Protein AF-A0A7K3R259-F1 (afdb_monomer_lite)

Radius of gyration: 30.45 Å; chains: 1; bounding box: 53×63×114 Å

Secondary structure (DSSP, 8-state):
--PPPPPPPPP-----PPPP----HHHHHHHHHHHHHHHHHHHHHHHHHHTTT-HHHHHHHHHHHHHHHHHHHHHHHHTGGGB-HHHHHHHHHHHHHHHHHHHHHHHHHHHHHHHHHHHHHHTT-----S-----------HHHHHHHHHHHHHHHHHHHHHHHHHHHHHHHHHHHHHTSHHHHHHHHHHHHHHH---BPP-

Sequence (202 aa):
MAPRHPDRPHPETVAAGPAPAGTDPAGDDLAAYLRAQATEFLRALRAQREHGNGADGAAEAGRALRRSARRISAALHTFRALLDPAWADAMRPELAWVSGTLALEHSQEARLDRLLLALHRLSGSTPVPVGAVVHAGAPAPVTERGSLTVGAAKAGALLERRITLARTRAHSAALEALGSARFHAVADRVALLASDVPLAPG

pLDDT: mean 81.76, std 18.83, range [39.28, 98.25]

Foldseek 3Di:
DDDDDDDDDDPPPPPDDPDPPDDPVVLVVLLVVLLVLLVQLVVLLVQCVVCVPPPVSNLVSLVSNLVSLVVNLVSLVVVVVFFDVVVSVVLNVLSVVLSVLSCQLVVLVVVLVVVLVVLCVVLVVDPDPPDDDDDDDDPDPPVVSVVSVVVSVVVNVVSCVVSVVSNVVSVVSSVVVCPDPSVVVSSVVSVVSNPDGGTDDD

Structure (mmCIF, N/CA/C/O backbone):
data_AF-A0A7K3R259-F1
#
_entry.id   AF-A0A7K3R259-F1
#
loop_
_atom_site.group_PDB
_atom_site.id
_atom_site.type_symbol
_atom_site.label_atom_id
_atom_site.label_alt_id
_atom_site.label_comp_id
_atom_site.label_asym_id
_atom_site.label_entity_id
_atom_site.label_seq_id
_atom_site.pdbx_PDB_ins_code
_atom_site.Cartn_x
_atom_site.Cartn_y
_atom_site.Cartn_z
_atom_site.occupancy
_atom_site.B_iso_or_equiv
_atom_site.auth_seq_id
_atom_site.auth_comp_id
_atom_site.auth_asym_id
_atom_site.auth_atom_id
_atom_site.pdbx_PDB_model_num
ATOM 1 N N . MET A 1 1 ? 0.707 -49.529 -72.608 1.00 46.66 1 MET A N 1
ATOM 2 C CA . MET A 1 1 ? 1.155 -48.155 -72.916 1.00 46.66 1 MET A CA 1
ATOM 3 C C . MET A 1 1 ? 0.263 -47.213 -72.111 1.00 46.66 1 MET A C 1
ATOM 5 O O . MET A 1 1 ? -0.878 -47.009 -72.491 1.00 46.66 1 MET A O 1
ATOM 9 N N . ALA A 1 2 ? 0.716 -46.791 -70.928 1.00 45.06 2 ALA A N 1
ATOM 10 C CA . ALA A 1 2 ? -0.049 -45.963 -69.989 1.00 45.06 2 ALA A CA 1
ATOM 11 C C . ALA A 1 2 ? 0.556 -44.544 -69.952 1.00 45.06 2 ALA A C 1
ATOM 13 O O . ALA A 1 2 ? 1.786 -44.433 -69.982 1.00 45.06 2 ALA A O 1
ATOM 14 N N . PRO A 1 3 ? -0.258 -43.474 -69.938 1.00 51.66 3 PRO A N 1
ATOM 15 C CA . PRO A 1 3 ? 0.241 -42.105 -70.001 1.00 51.66 3 PRO A CA 1
ATOM 16 C C . PRO A 1 3 ? 0.877 -41.666 -68.674 1.00 51.66 3 PRO A C 1
ATOM 18 O O . PRO A 1 3 ? 0.369 -41.946 -67.590 1.00 51.66 3 PRO A O 1
ATOM 21 N N . ARG A 1 4 ? 2.016 -40.975 -68.795 1.00 53.34 4 ARG A N 1
ATOM 22 C CA . ARG A 1 4 ? 2.804 -40.381 -67.708 1.00 53.34 4 ARG A CA 1
ATOM 23 C C . ARG A 1 4 ? 2.044 -39.211 -67.071 1.00 53.34 4 ARG A C 1
ATOM 25 O O . ARG A 1 4 ? 1.542 -38.346 -67.782 1.00 53.34 4 ARG A O 1
ATOM 32 N N . HIS A 1 5 ? 1.988 -39.192 -65.742 1.00 50.62 5 HIS A N 1
ATOM 33 C CA . HIS A 1 5 ? 1.474 -38.081 -64.937 1.00 50.62 5 HIS A CA 1
ATOM 34 C C . HIS A 1 5 ? 2.561 -36.991 -64.804 1.00 50.62 5 HIS A C 1
ATOM 36 O O . HIS A 1 5 ? 3.730 -37.359 -64.661 1.00 50.62 5 HIS A O 1
ATOM 42 N N . PRO A 1 6 ? 2.229 -35.687 -64.890 1.00 58.22 6 PRO A N 1
ATOM 43 C CA . PRO A 1 6 ? 3.216 -34.614 -64.841 1.00 58.22 6 PRO A CA 1
ATOM 44 C C . PRO A 1 6 ? 3.707 -34.327 -63.415 1.00 58.22 6 PRO A C 1
ATOM 46 O O . PRO A 1 6 ? 2.990 -34.517 -62.432 1.00 58.22 6 PRO A O 1
ATOM 49 N N . ASP A 1 7 ? 4.951 -33.860 -63.366 1.00 52.97 7 ASP A N 1
ATOM 50 C CA . ASP A 1 7 ? 5.727 -33.429 -62.204 1.00 52.97 7 ASP A CA 1
ATOM 51 C C . ASP A 1 7 ? 4.948 -32.466 -61.287 1.00 52.97 7 ASP A C 1
ATOM 53 O O . ASP A 1 7 ? 4.388 -31.466 -61.744 1.00 52.97 7 ASP A O 1
ATOM 57 N N . ARG A 1 8 ? 4.937 -32.746 -59.978 1.00 50.94 8 ARG A N 1
ATOM 58 C CA . ARG A 1 8 ? 4.522 -31.789 -58.940 1.00 50.94 8 ARG A CA 1
ATOM 59 C C . ARG A 1 8 ? 5.773 -31.055 -58.451 1.00 50.94 8 ARG A C 1
ATOM 61 O O . ARG A 1 8 ? 6.677 -31.734 -57.968 1.00 50.94 8 ARG A O 1
ATOM 68 N N . PRO A 1 9 ? 5.831 -29.713 -58.468 1.00 49.31 9 PRO A N 1
ATOM 69 C CA . PRO A 1 9 ? 6.910 -29.007 -57.792 1.00 49.31 9 PRO A CA 1
ATOM 70 C C . PRO A 1 9 ? 6.801 -29.212 -56.273 1.00 49.31 9 PRO A C 1
ATOM 72 O O . PRO A 1 9 ? 5.724 -29.073 -55.685 1.00 49.31 9 PRO A O 1
ATOM 75 N N . HIS A 1 10 ? 7.922 -29.572 -55.644 1.00 54.34 10 HIS A N 1
ATOM 76 C CA . HIS A 1 10 ? 8.073 -29.574 -54.191 1.00 54.34 10 HIS A CA 1
ATOM 77 C C . HIS A 1 10 ? 7.821 -28.162 -53.640 1.00 54.34 10 HIS A C 1
ATOM 79 O O . HIS A 1 10 ? 8.264 -27.196 -54.264 1.00 54.34 10 HIS A O 1
ATOM 85 N N . PRO A 1 11 ? 7.148 -28.005 -52.485 1.00 50.62 11 PRO A N 1
ATOM 86 C CA . PRO A 1 11 ? 7.126 -26.715 -51.819 1.00 50.62 11 PRO A CA 1
ATOM 87 C C . PRO A 1 11 ? 8.560 -26.379 -51.409 1.00 50.62 11 PRO A C 1
ATOM 89 O O . PRO A 1 11 ? 9.181 -27.106 -50.633 1.00 50.62 11 PRO A O 1
ATOM 92 N N . GLU A 1 12 ? 9.088 -25.296 -51.971 1.00 47.88 12 GLU A N 1
ATOM 93 C CA . GLU A 1 12 ? 10.316 -24.676 -51.503 1.00 47.88 12 GLU A CA 1
ATOM 94 C C . GLU A 1 12 ? 10.144 -24.388 -50.012 1.00 47.88 12 GLU A C 1
ATOM 96 O O . GLU A 1 12 ? 9.281 -23.608 -49.599 1.00 47.88 12 GLU A O 1
ATOM 101 N N . THR A 1 13 ? 10.942 -25.065 -49.189 1.00 51.94 13 THR A N 1
ATOM 102 C CA . THR A 1 13 ? 11.133 -24.695 -47.794 1.00 51.94 13 THR A CA 1
ATOM 103 C C . THR A 1 13 ? 11.731 -23.298 -47.807 1.00 51.94 13 THR A C 1
ATOM 105 O O . THR A 1 13 ? 12.940 -23.132 -47.959 1.00 51.94 13 THR A O 1
ATOM 108 N N . VAL A 1 14 ? 10.872 -22.285 -47.699 1.00 49.91 14 VAL A N 1
ATOM 109 C CA . VAL A 1 14 ? 11.287 -20.913 -47.439 1.00 49.91 14 VAL A CA 1
ATOM 110 C C . VAL A 1 14 ? 12.072 -20.968 -46.139 1.00 49.91 14 VAL A C 1
ATOM 112 O O . VAL A 1 14 ? 11.508 -21.198 -45.068 1.00 49.91 14 VAL A O 1
ATOM 115 N N . ALA A 1 15 ? 13.392 -20.840 -46.252 1.00 48.03 15 ALA A N 1
ATOM 116 C CA . ALA A 1 15 ? 14.262 -20.662 -45.111 1.00 48.03 15 ALA A CA 1
ATOM 117 C C . ALA A 1 15 ? 13.739 -19.441 -44.356 1.00 48.03 15 ALA A C 1
ATOM 119 O O . ALA A 1 15 ? 13.794 -18.317 -44.861 1.00 48.03 15 ALA A O 1
ATOM 120 N N . ALA A 1 16 ? 13.163 -19.688 -43.180 1.00 46.97 16 ALA A N 1
ATOM 121 C CA . ALA A 1 16 ? 12.803 -18.641 -42.249 1.00 46.97 16 ALA A CA 1
ATOM 122 C C . ALA A 1 16 ? 14.061 -17.796 -42.034 1.00 46.97 16 ALA A C 1
ATOM 124 O O . ALA A 1 16 ? 15.078 -18.297 -41.548 1.00 46.97 16 ALA A O 1
ATOM 125 N N . GLY A 1 17 ? 14.007 -16.539 -42.478 1.00 44.81 17 GLY A N 1
ATOM 126 C CA . GLY A 1 17 ? 15.052 -15.569 -42.190 1.00 44.81 17 GLY A CA 1
ATOM 127 C C . GLY A 1 17 ? 15.310 -15.523 -40.681 1.00 44.81 17 GLY A C 1
ATOM 128 O O . GLY A 1 17 ? 14.417 -15.878 -39.904 1.00 44.81 17 GLY A O 1
ATOM 129 N N . PRO A 1 18 ? 16.517 -15.120 -40.251 1.00 48.31 18 PRO A N 1
ATOM 130 C CA . PRO A 1 18 ? 16.830 -15.031 -38.835 1.00 48.31 18 PRO A CA 1
ATOM 131 C C . PRO A 1 18 ? 15.753 -14.183 -38.159 1.00 48.31 18 PRO A C 1
ATOM 133 O O . PRO A 1 18 ? 15.545 -13.024 -38.523 1.00 48.31 18 PRO A O 1
ATOM 136 N N . ALA A 1 19 ? 15.028 -14.801 -37.225 1.00 52.12 19 ALA A N 1
ATOM 137 C CA . ALA A 1 19 ? 14.096 -14.090 -36.372 1.00 52.12 19 ALA A CA 1
ATOM 138 C C . ALA A 1 19 ? 14.847 -12.902 -35.745 1.00 52.12 19 ALA A C 1
ATOM 140 O O . ALA A 1 19 ? 16.016 -13.069 -35.370 1.00 52.12 19 ALA A O 1
ATOM 141 N N . PRO A 1 20 ? 14.235 -11.706 -35.657 1.00 49.38 20 PRO A N 1
ATOM 142 C CA . PRO A 1 20 ? 14.845 -10.610 -34.918 1.00 49.38 20 PRO A CA 1
ATOM 143 C C . PRO A 1 20 ? 15.196 -11.127 -33.521 1.00 49.38 20 PRO A C 1
ATOM 145 O O . PRO A 1 20 ? 14.400 -11.864 -32.938 1.00 49.38 20 PRO A O 1
ATOM 148 N N . ALA A 1 21 ? 16.405 -10.803 -33.046 1.00 48.78 21 ALA A N 1
ATOM 149 C CA . ALA A 1 21 ? 16.914 -11.191 -31.733 1.00 48.78 21 ALA A CA 1
ATOM 150 C C . ALA A 1 21 ? 15.785 -11.072 -30.703 1.00 48.78 21 ALA A C 1
ATOM 152 O O . ALA A 1 21 ? 15.263 -9.980 -30.483 1.00 48.78 21 ALA A O 1
ATOM 153 N N . GLY A 1 22 ? 15.329 -12.226 -30.210 1.00 50.25 22 GLY A N 1
ATOM 154 C CA . GLY A 1 22 ? 14.076 -12.323 -29.480 1.00 50.25 22 GLY A CA 1
ATOM 155 C C . GLY A 1 22 ? 14.133 -11.448 -28.243 1.00 50.25 22 GLY A C 1
ATOM 156 O O . GLY A 1 22 ? 15.030 -11.609 -27.417 1.00 50.25 22 GLY A O 1
ATOM 157 N N . THR A 1 23 ? 13.173 -10.537 -28.109 1.00 63.06 23 THR A N 1
ATOM 158 C CA . THR A 1 23 ? 12.786 -10.051 -26.793 1.00 63.06 23 THR A CA 1
ATOM 159 C C . THR A 1 23 ? 12.543 -11.267 -25.904 1.00 63.06 23 THR A C 1
ATOM 161 O O . THR A 1 23 ? 11.850 -12.201 -26.313 1.00 63.06 23 THR A O 1
ATOM 164 N N . ASP A 1 24 ? 13.153 -11.299 -24.719 1.00 77.88 24 ASP A N 1
ATOM 165 C CA . ASP A 1 24 ? 12.856 -12.329 -23.728 1.00 77.88 24 ASP A CA 1
ATOM 166 C C . ASP A 1 24 ? 11.361 -12.214 -23.375 1.00 77.88 24 ASP A C 1
ATOM 168 O O . ASP A 1 24 ? 10.967 -11.222 -22.750 1.00 77.88 24 ASP A O 1
ATOM 172 N N . PRO A 1 25 ? 10.503 -13.176 -23.776 1.00 83.94 25 PRO A N 1
ATOM 173 C CA . PRO A 1 25 ? 9.060 -13.062 -23.577 1.00 83.94 25 PRO A CA 1
ATOM 174 C C . PRO A 1 25 ? 8.704 -12.963 -22.089 1.00 83.94 25 PRO A C 1
ATOM 176 O O . PRO A 1 25 ? 7.722 -12.317 -21.732 1.00 83.94 25 PRO A O 1
ATOM 179 N N . ALA A 1 26 ? 9.533 -13.531 -21.202 1.00 87.56 26 ALA A N 1
ATOM 180 C CA . ALA A 1 26 ? 9.352 -13.394 -19.761 1.00 87.56 26 ALA A CA 1
ATOM 181 C C . ALA A 1 26 ? 9.637 -11.961 -19.276 1.00 87.56 26 ALA A C 1
ATOM 183 O O . ALA A 1 26 ? 8.944 -11.460 -18.385 1.00 87.56 26 ALA A O 1
ATOM 184 N N . GLY A 1 27 ? 10.632 -11.292 -19.866 1.00 89.94 27 GLY A N 1
ATOM 185 C CA . GLY A 1 27 ? 10.940 -9.884 -19.614 1.00 89.94 27 GLY A CA 1
ATOM 186 C C . GLY A 1 27 ? 9.828 -8.953 -20.100 1.00 89.94 27 GLY A C 1
ATOM 187 O O . GLY A 1 27 ? 9.402 -8.065 -19.357 1.00 89.94 27 GLY A O 1
ATOM 188 N N . ASP A 1 28 ? 9.296 -9.203 -21.298 1.00 91.38 28 ASP A N 1
ATOM 189 C CA . ASP A 1 28 ? 8.189 -8.432 -21.876 1.00 91.38 28 ASP A CA 1
ATOM 190 C C . ASP A 1 28 ? 6.897 -8.563 -21.051 1.00 91.38 28 ASP A C 1
ATOM 192 O O . ASP A 1 28 ? 6.255 -7.552 -20.730 1.00 91.38 28 ASP A O 1
ATOM 196 N N . ASP A 1 29 ? 6.543 -9.785 -20.638 1.00 95.50 29 ASP A N 1
ATOM 197 C CA . ASP A 1 29 ? 5.377 -10.055 -19.788 1.00 95.50 29 ASP A CA 1
ATOM 198 C C . ASP A 1 29 ? 5.518 -9.400 -18.405 1.00 95.50 29 ASP A C 1
ATOM 200 O O . ASP A 1 29 ? 4.577 -8.775 -17.894 1.00 95.50 29 ASP A O 1
ATOM 204 N N . LEU A 1 30 ? 6.709 -9.480 -17.799 1.00 95.50 30 LEU A N 1
ATOM 205 C CA . LEU A 1 30 ? 7.012 -8.801 -16.540 1.00 95.50 30 LEU A CA 1
ATOM 206 C C . LEU A 1 30 ? 6.897 -7.281 -16.687 1.00 95.50 30 LEU A C 1
ATOM 208 O O . LEU A 1 30 ? 6.310 -6.622 -15.823 1.00 95.50 30 LEU A O 1
ATOM 212 N N . ALA A 1 31 ? 7.424 -6.718 -17.775 1.00 95.81 31 ALA A N 1
ATOM 213 C CA . ALA A 1 31 ? 7.348 -5.291 -18.039 1.00 95.81 31 ALA A CA 1
ATOM 214 C C . ALA A 1 31 ? 5.894 -4.832 -18.227 1.00 95.81 31 ALA A C 1
ATOM 216 O O . ALA A 1 31 ? 5.475 -3.827 -17.647 1.00 95.81 31 ALA A O 1
ATOM 217 N N . ALA A 1 32 ? 5.083 -5.587 -18.973 1.00 96.81 32 ALA A N 1
ATOM 218 C CA . ALA A 1 32 ? 3.651 -5.330 -19.109 1.00 96.81 32 ALA A CA 1
ATOM 219 C C . ALA A 1 32 ? 2.929 -5.375 -17.751 1.00 96.81 32 ALA A C 1
ATOM 221 O O . ALA A 1 32 ? 2.153 -4.469 -17.426 1.00 96.81 32 ALA A O 1
ATOM 222 N N . TYR A 1 33 ? 3.234 -6.373 -16.919 1.00 97.75 33 TYR A N 1
ATOM 223 C CA . TYR A 1 33 ? 2.671 -6.492 -15.577 1.00 97.75 33 TYR A CA 1
ATOM 224 C C . TYR A 1 33 ? 3.050 -5.314 -14.669 1.00 97.75 33 TYR A C 1
ATOM 226 O O . TYR A 1 33 ? 2.181 -4.743 -14.000 1.00 97.75 33 TYR A O 1
ATOM 234 N N . LEU A 1 34 ? 4.327 -4.923 -14.646 1.00 97.88 34 LEU A N 1
ATOM 235 C CA . LEU A 1 34 ? 4.813 -3.806 -13.833 1.00 97.88 34 LEU A CA 1
ATOM 236 C C . LEU A 1 34 ? 4.188 -2.479 -14.269 1.00 97.88 34 LEU A C 1
ATOM 238 O O . LEU A 1 34 ? 3.719 -1.735 -1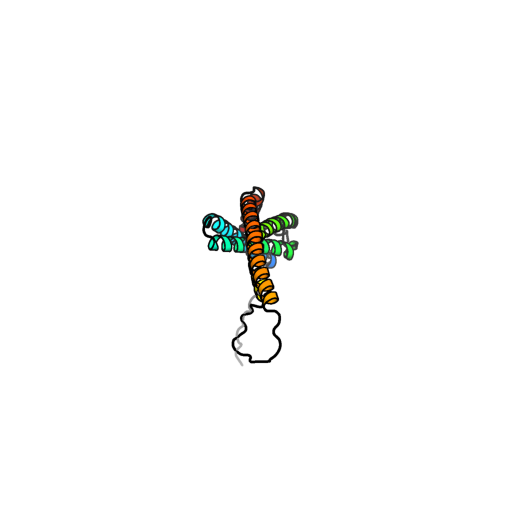3.406 1.00 97.88 34 LEU A O 1
ATOM 242 N N . ARG A 1 35 ? 4.076 -2.223 -15.579 1.00 98.12 35 ARG A N 1
ATOM 243 C CA . ARG A 1 35 ? 3.383 -1.039 -16.117 1.00 98.12 35 ARG A CA 1
ATOM 244 C C . ARG A 1 35 ? 1.911 -0.999 -15.716 1.00 98.12 35 ARG A C 1
ATOM 246 O O . ARG A 1 35 ? 1.407 0.049 -15.302 1.00 98.12 35 ARG A O 1
ATOM 253 N N . ALA A 1 36 ? 1.225 -2.141 -15.760 1.00 98.12 36 ALA A N 1
ATOM 254 C CA . ALA A 1 36 ? -0.159 -2.237 -15.308 1.00 98.12 36 ALA A CA 1
ATOM 255 C C . ALA A 1 36 ? -0.278 -1.923 -13.807 1.00 98.12 36 ALA A C 1
ATOM 257 O O . ALA A 1 36 ? -1.095 -1.092 -13.415 1.00 98.12 36 ALA A O 1
ATOM 258 N N . GLN A 1 37 ? 0.571 -2.513 -12.957 1.00 98.12 37 GLN A N 1
ATOM 259 C CA . GLN A 1 37 ? 0.550 -2.236 -11.515 1.00 98.12 37 GLN A CA 1
ATOM 260 C C . GLN A 1 37 ? 0.936 -0.789 -11.172 1.00 98.12 37 GLN A C 1
ATOM 262 O O . GLN A 1 37 ? 0.345 -0.205 -10.261 1.00 98.12 37 GLN A O 1
ATOM 267 N N . ALA A 1 38 ? 1.883 -0.194 -11.899 1.00 98.12 38 ALA A N 1
ATOM 268 C CA . ALA A 1 38 ? 2.235 1.218 -11.773 1.00 98.12 38 ALA A CA 1
ATOM 269 C C . ALA A 1 38 ? 1.050 2.124 -12.139 1.00 98.12 38 ALA A C 1
ATOM 271 O O . ALA A 1 38 ? 0.717 3.049 -11.399 1.00 98.12 38 ALA A O 1
ATOM 272 N N . THR A 1 39 ? 0.338 1.803 -13.218 1.00 98.25 39 THR A N 1
ATOM 273 C CA . THR A 1 39 ? -0.880 2.525 -13.612 1.00 98.25 39 THR A CA 1
ATOM 274 C C . THR A 1 39 ? -1.972 2.424 -12.545 1.00 98.25 39 THR A C 1
ATOM 276 O O . THR A 1 39 ? -2.572 3.437 -12.183 1.00 98.25 39 THR A O 1
ATOM 279 N N . GLU A 1 40 ? -2.197 1.233 -11.976 1.00 98.19 40 GLU A N 1
ATOM 280 C CA . GLU A 1 40 ? -3.132 1.048 -10.855 1.00 98.19 40 GLU A CA 1
ATOM 281 C C . GLU A 1 40 ? -2.736 1.879 -9.629 1.00 98.19 40 GLU A C 1
ATOM 283 O O . GLU A 1 40 ? -3.590 2.489 -8.985 1.00 98.19 40 GLU A O 1
ATOM 288 N N . PHE A 1 41 ? -1.441 1.939 -9.307 1.00 97.06 41 PHE A N 1
ATOM 289 C CA . PHE A 1 41 ? -0.920 2.768 -8.221 1.00 97.06 41 PHE A CA 1
ATOM 290 C C . PHE A 1 41 ? -1.234 4.251 -8.445 1.00 97.06 41 PHE A C 1
ATOM 292 O O . PHE A 1 41 ? -1.786 4.900 -7.557 1.00 97.06 41 PHE A O 1
ATOM 299 N N . LEU A 1 42 ? -0.943 4.786 -9.633 1.00 97.00 42 LEU A N 1
ATOM 300 C CA . LEU A 1 42 ? -1.185 6.195 -9.956 1.00 97.00 42 LEU A CA 1
ATOM 301 C C . LEU A 1 42 ? -2.681 6.530 -9.990 1.00 97.00 42 LEU A C 1
ATOM 303 O O . LEU A 1 42 ? -3.078 7.603 -9.531 1.00 97.00 42 LEU A O 1
ATOM 307 N N . ARG A 1 43 ? -3.521 5.606 -10.476 1.00 96.88 43 ARG A N 1
ATOM 308 C CA . ARG A 1 43 ? -4.982 5.757 -10.452 1.00 96.88 43 ARG A CA 1
ATOM 309 C C . ARG A 1 43 ? -5.512 5.797 -9.022 1.00 96.88 43 ARG A C 1
ATOM 311 O O . ARG A 1 43 ? -6.261 6.709 -8.686 1.00 96.88 43 ARG A O 1
ATOM 318 N N . ALA A 1 44 ? -5.089 4.858 -8.176 1.00 94.75 44 ALA A N 1
ATOM 319 C CA . ALA A 1 44 ? -5.465 4.833 -6.765 1.00 94.75 44 ALA A CA 1
ATOM 320 C C . ALA A 1 44 ? -4.987 6.093 -6.028 1.00 94.75 44 ALA A C 1
ATOM 322 O O . ALA A 1 44 ? -5.718 6.652 -5.217 1.00 94.75 44 ALA A O 1
ATOM 323 N N . LEU A 1 45 ? -3.789 6.587 -6.352 1.00 92.81 45 LEU A N 1
ATOM 324 C CA . LEU A 1 45 ? -3.255 7.820 -5.783 1.00 92.81 45 LEU A CA 1
ATOM 325 C C . LEU A 1 45 ? -4.055 9.060 -6.212 1.00 92.81 45 LEU A C 1
ATOM 327 O O . LEU A 1 45 ? -4.254 9.968 -5.409 1.00 92.81 45 LEU A O 1
ATOM 331 N N . ARG A 1 46 ? -4.526 9.113 -7.462 1.00 93.50 46 ARG A N 1
ATOM 332 C CA . ARG A 1 46 ? -5.417 10.182 -7.929 1.00 93.50 46 ARG A CA 1
ATOM 333 C C . ARG A 1 46 ? -6.770 10.123 -7.215 1.00 93.50 46 ARG A C 1
ATOM 335 O O . ARG A 1 46 ? -7.179 11.131 -6.647 1.00 93.50 46 ARG A O 1
ATOM 342 N N . ALA A 1 47 ? -7.378 8.941 -7.134 1.00 91.19 47 ALA A N 1
ATOM 343 C CA . ALA A 1 47 ? -8.626 8.728 -6.401 1.00 91.19 47 ALA A CA 1
ATOM 344 C C . ALA A 1 47 ? -8.495 9.121 -4.917 1.00 91.19 47 ALA A C 1
ATOM 346 O O . ALA A 1 47 ? -9.391 9.742 -4.357 1.00 91.19 47 ALA A O 1
ATOM 347 N N . GLN A 1 48 ? -7.349 8.845 -4.285 1.00 86.69 48 GLN A N 1
ATOM 348 C CA . GLN A 1 48 ? -7.071 9.253 -2.904 1.00 86.69 48 GLN A CA 1
ATOM 349 C C . GLN A 1 48 ? -7.089 10.781 -2.719 1.00 86.69 48 GLN A C 1
ATOM 351 O O . GLN A 1 48 ? -7.492 11.262 -1.664 1.00 86.69 48 GLN A O 1
ATOM 356 N N . ARG A 1 49 ? -6.657 11.549 -3.731 1.00 84.81 49 ARG A N 1
ATOM 357 C CA . ARG A 1 49 ? -6.696 13.023 -3.709 1.00 84.81 49 ARG A CA 1
ATOM 358 C C . ARG A 1 49 ? -8.097 13.565 -3.985 1.00 84.81 49 ARG A C 1
ATOM 360 O O . ARG A 1 49 ? -8.490 14.559 -3.388 1.00 84.81 49 ARG A O 1
ATOM 367 N N . GLU A 1 50 ? -8.840 12.909 -4.871 1.00 86.44 50 GLU A N 1
ATOM 368 C CA . GLU A 1 50 ? -10.208 13.290 -5.242 1.00 86.44 50 GLU A CA 1
ATOM 369 C C . GLU A 1 50 ? -11.216 12.985 -4.121 1.00 86.44 50 GLU A C 1
ATOM 371 O O . GLU A 1 50 ? -12.119 13.776 -3.859 1.00 86.44 50 GLU A O 1
ATOM 376 N N . HIS A 1 51 ? -11.038 11.877 -3.395 1.00 75.00 51 HIS A N 1
ATOM 377 C CA . HIS A 1 51 ? -11.936 11.432 -2.324 1.00 75.00 51 HIS A CA 1
ATOM 378 C C . HIS A 1 51 ? -11.629 12.032 -0.945 1.00 75.00 51 HIS A C 1
ATOM 380 O O . HIS A 1 51 ? -12.029 11.449 0.061 1.00 75.00 51 HIS A O 1
ATOM 386 N N . GLY A 1 52 ? -10.994 13.208 -0.876 1.00 59.81 52 GLY A N 1
ATOM 387 C CA . GLY A 1 52 ? -10.506 13.855 0.355 1.00 59.81 52 GLY A CA 1
ATOM 388 C C . GLY A 1 52 ? -11.524 14.108 1.484 1.00 59.81 52 GLY A C 1
ATOM 389 O O . GLY A 1 52 ? -11.146 14.669 2.505 1.00 59.81 52 GLY A O 1
ATOM 390 N N . ASN A 1 53 ? -12.789 13.695 1.335 1.00 55.66 53 ASN A N 1
ATOM 391 C CA . ASN A 1 53 ? -13.813 13.738 2.383 1.00 55.66 53 ASN A CA 1
ATOM 392 C C . ASN A 1 53 ? -14.810 12.548 2.373 1.00 55.66 53 ASN A C 1
ATOM 394 O O . ASN A 1 53 ? -15.727 12.506 3.190 1.00 55.66 53 ASN A O 1
ATOM 398 N N . GLY A 1 54 ? -14.676 11.588 1.446 1.00 63.19 54 GLY A N 1
ATOM 399 C CA . GLY A 1 54 ? -15.575 10.431 1.327 1.00 63.19 54 GLY A CA 1
ATOM 400 C C . GLY A 1 54 ? -14.969 9.190 1.978 1.00 63.19 54 GLY A C 1
ATOM 401 O O . GLY A 1 54 ? -14.062 8.593 1.402 1.00 63.19 54 GLY A O 1
ATOM 402 N N . ALA A 1 55 ? -15.469 8.797 3.154 1.00 66.50 55 ALA A N 1
ATOM 403 C CA . ALA A 1 55 ? -14.862 7.752 3.989 1.00 66.50 55 ALA A CA 1
ATOM 404 C C . ALA A 1 55 ? -14.650 6.412 3.253 1.00 66.50 55 ALA A C 1
ATOM 406 O O . ALA A 1 55 ? -13.548 5.863 3.290 1.00 66.50 55 ALA A O 1
ATOM 407 N N . ASP A 1 56 ? -15.659 5.922 2.526 1.00 73.12 56 ASP A N 1
ATOM 408 C CA . ASP A 1 56 ? -15.576 4.623 1.841 1.00 73.12 56 ASP A CA 1
ATOM 409 C C . ASP A 1 56 ? -14.690 4.664 0.588 1.00 73.12 56 ASP A C 1
ATOM 411 O O . ASP A 1 56 ? -13.890 3.753 0.354 1.00 73.12 56 ASP A O 1
ATOM 415 N N . GLY A 1 57 ? -14.777 5.749 -0.190 1.00 78.06 57 GLY A N 1
ATOM 416 C CA . GLY A 1 57 ? -13.964 5.952 -1.393 1.00 78.06 57 GLY A CA 1
ATOM 417 C C . GLY A 1 57 ? -12.478 6.113 -1.072 1.00 78.06 57 GLY A C 1
ATOM 418 O O . GLY A 1 57 ? -11.635 5.476 -1.703 1.00 78.06 57 GLY A O 1
ATOM 419 N N . ALA A 1 58 ? -12.150 6.887 -0.034 1.00 79.00 58 ALA A N 1
ATOM 420 C CA . ALA A 1 58 ? -10.780 7.040 0.450 1.00 79.00 58 ALA A CA 1
ATOM 421 C C . ALA A 1 58 ? -10.228 5.729 1.041 1.00 79.00 58 ALA A C 1
ATOM 423 O O . ALA A 1 58 ? -9.061 5.385 0.838 1.00 79.00 58 ALA A O 1
ATOM 424 N N . ALA A 1 59 ? -11.061 4.948 1.736 1.00 80.19 59 ALA A N 1
ATOM 425 C CA . ALA A 1 59 ? -10.645 3.651 2.263 1.00 80.19 59 ALA A CA 1
ATOM 426 C C . ALA A 1 59 ? -10.330 2.644 1.141 1.00 80.19 59 ALA A C 1
ATOM 428 O O . ALA A 1 59 ? -9.326 1.926 1.226 1.00 80.19 59 ALA A O 1
ATOM 429 N N . GLU A 1 60 ? -11.145 2.597 0.080 1.00 85.75 60 GLU A N 1
ATOM 430 C CA . GLU A 1 60 ? -10.889 1.728 -1.074 1.00 85.75 60 GLU A CA 1
ATOM 431 C C . GLU A 1 60 ? -9.683 2.192 -1.893 1.00 85.75 60 GLU A C 1
ATOM 433 O O . GLU A 1 60 ? -8.821 1.373 -2.213 1.00 85.75 60 GLU A O 1
ATOM 438 N N . ALA A 1 61 ? -9.547 3.495 -2.152 1.00 89.12 61 ALA A N 1
ATOM 439 C CA . ALA A 1 61 ? -8.374 4.056 -2.820 1.00 89.12 61 ALA A CA 1
ATOM 440 C C . ALA A 1 61 ? -7.083 3.746 -2.040 1.00 89.12 61 ALA A C 1
ATOM 442 O O . ALA A 1 61 ? -6.106 3.260 -2.616 1.00 89.12 61 ALA A O 1
ATOM 443 N N . GLY A 1 62 ? -7.100 3.890 -0.711 1.00 88.00 62 GLY A N 1
ATOM 444 C CA . GLY A 1 62 ? -5.997 3.478 0.155 1.00 88.00 62 GLY A CA 1
ATOM 445 C C . GLY A 1 62 ? -5.698 1.973 0.084 1.00 88.00 62 GLY A C 1
ATOM 446 O O . GLY A 1 62 ? -4.530 1.574 0.033 1.00 88.00 62 GLY A O 1
ATOM 447 N N . ARG A 1 63 ? -6.725 1.108 0.039 1.00 88.75 63 ARG A N 1
ATOM 448 C CA . ARG A 1 63 ? -6.554 -0.348 -0.161 1.00 88.75 63 ARG A CA 1
ATOM 449 C C . ARG A 1 63 ? -5.929 -0.664 -1.518 1.00 88.75 63 ARG A C 1
ATOM 451 O O . ARG A 1 63 ? -4.991 -1.46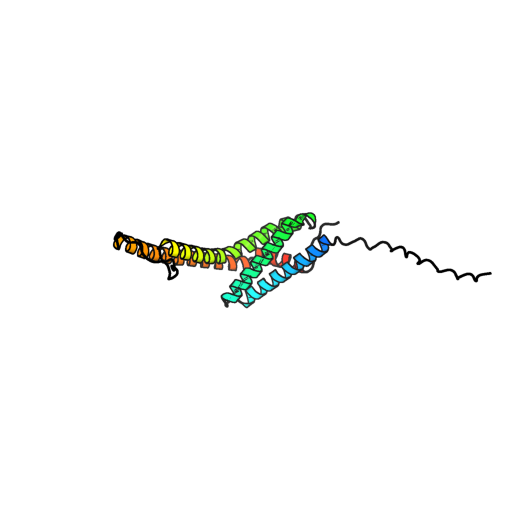4 -1.569 1.00 88.75 63 ARG A O 1
ATOM 458 N N . ALA A 1 64 ? -6.410 -0.041 -2.589 1.00 93.06 64 ALA A N 1
ATOM 459 C CA . ALA A 1 64 ? -5.890 -0.213 -3.939 1.00 93.06 64 ALA A CA 1
ATOM 460 C C . ALA A 1 64 ? -4.423 0.233 -4.038 1.00 93.06 64 ALA A C 1
ATOM 462 O O . ALA A 1 64 ? -3.593 -0.531 -4.531 1.00 93.06 64 ALA A O 1
ATOM 463 N N . LEU A 1 65 ? -4.085 1.392 -3.463 1.00 93.06 65 LEU A N 1
ATOM 464 C CA . LEU A 1 65 ? -2.726 1.936 -3.420 1.00 93.06 65 LEU A CA 1
ATOM 465 C C . LEU A 1 65 ? -1.749 0.999 -2.692 1.00 93.06 65 LEU A C 1
ATOM 467 O O . LEU A 1 65 ? -0.648 0.727 -3.169 1.00 93.06 65 LEU A O 1
ATOM 471 N N . ARG A 1 66 ? -2.162 0.437 -1.548 1.00 92.94 66 ARG A N 1
ATOM 472 C CA . ARG A 1 66 ? -1.364 -0.572 -0.829 1.00 92.94 66 ARG A CA 1
ATOM 473 C C . ARG A 1 66 ? -1.174 -1.846 -1.635 1.00 92.94 66 ARG A C 1
ATOM 475 O O . ARG A 1 66 ? -0.088 -2.426 -1.622 1.00 92.94 66 ARG A O 1
ATOM 482 N N . ARG A 1 67 ? -2.245 -2.318 -2.275 1.00 95.38 67 ARG A N 1
ATOM 483 C CA . ARG A 1 67 ? -2.247 -3.566 -3.039 1.00 95.38 67 ARG A CA 1
ATOM 484 C C . ARG A 1 67 ? -1.281 -3.470 -4.216 1.00 95.38 67 ARG A C 1
ATOM 486 O O . ARG A 1 67 ? -0.448 -4.360 -4.357 1.00 95.38 67 ARG A O 1
ATOM 493 N N . SER A 1 68 ? -1.343 -2.399 -5.004 1.00 97.25 68 SER A N 1
ATOM 494 C CA . SER A 1 68 ? -0.423 -2.183 -6.126 1.00 97.25 68 SER A CA 1
ATOM 495 C C . SER A 1 68 ? 1.024 -2.019 -5.651 1.00 97.25 68 SER A C 1
ATOM 497 O O . SER A 1 68 ? 1.897 -2.720 -6.155 1.00 97.25 68 SER A O 1
ATOM 499 N N . ALA A 1 69 ? 1.287 -1.225 -4.604 1.00 96.38 69 ALA A N 1
ATOM 500 C CA . ALA A 1 69 ? 2.637 -1.068 -4.043 1.00 96.38 69 ALA A CA 1
ATOM 501 C C . ALA A 1 69 ? 3.263 -2.406 -3.602 1.00 96.38 69 ALA A C 1
ATOM 503 O O . ALA A 1 69 ? 4.422 -2.694 -3.910 1.00 96.38 69 ALA A O 1
ATOM 504 N N . ARG A 1 70 ? 2.486 -3.261 -2.918 1.00 96.25 70 ARG A N 1
ATOM 505 C CA . ARG A 1 70 ? 2.935 -4.605 -2.518 1.00 96.25 70 ARG A CA 1
ATOM 506 C C . ARG A 1 70 ? 3.171 -5.518 -3.715 1.00 96.25 70 ARG A C 1
ATOM 508 O O . ARG A 1 70 ? 4.150 -6.254 -3.710 1.00 96.25 70 ARG A O 1
ATOM 515 N N . ARG A 1 71 ? 2.304 -5.472 -4.730 1.00 97.31 71 ARG A N 1
ATOM 516 C CA . ARG A 1 71 ? 2.447 -6.278 -5.952 1.00 97.31 71 ARG A CA 1
ATOM 517 C C . ARG A 1 71 ? 3.682 -5.884 -6.754 1.00 97.31 71 ARG A C 1
ATOM 519 O O . ARG A 1 71 ? 4.385 -6.780 -7.211 1.00 97.31 71 ARG A O 1
ATOM 526 N N . ILE A 1 72 ? 3.979 -4.587 -6.857 1.00 97.31 72 ILE A N 1
ATOM 527 C CA . ILE A 1 72 ? 5.226 -4.098 -7.456 1.00 97.31 72 ILE A CA 1
ATOM 528 C C . ILE A 1 72 ? 6.409 -4.618 -6.632 1.00 97.31 72 ILE A C 1
ATOM 530 O O . ILE A 1 72 ? 7.241 -5.335 -7.168 1.00 97.31 72 ILE A O 1
ATOM 534 N N . SER A 1 73 ? 6.448 -4.366 -5.318 1.00 96.31 73 SER A N 1
ATOM 535 C CA . SER A 1 73 ? 7.556 -4.807 -4.449 1.00 96.31 73 SER A CA 1
ATOM 536 C C . SER A 1 73 ? 7.807 -6.326 -4.505 1.00 96.31 73 SER A C 1
ATOM 538 O O . SER A 1 73 ? 8.956 -6.766 -4.561 1.00 96.31 73 SER A O 1
ATOM 540 N N . ALA A 1 74 ? 6.742 -7.132 -4.556 1.00 96.62 74 ALA A N 1
ATOM 541 C CA . ALA A 1 74 ? 6.828 -8.585 -4.690 1.00 96.62 74 ALA A CA 1
ATOM 542 C C . ALA A 1 74 ? 7.363 -9.024 -6.062 1.00 96.62 74 ALA A C 1
ATOM 544 O O . ALA A 1 74 ? 8.192 -9.932 -6.123 1.00 96.62 74 ALA A O 1
ATOM 545 N N . ALA A 1 75 ? 6.937 -8.371 -7.148 1.00 96.69 75 ALA A N 1
ATOM 546 C CA . ALA A 1 75 ? 7.466 -8.635 -8.484 1.00 96.69 75 ALA A CA 1
ATOM 547 C C . ALA A 1 75 ? 8.954 -8.267 -8.577 1.00 96.69 75 ALA A C 1
ATOM 549 O O . ALA A 1 75 ? 9.745 -9.085 -9.034 1.00 96.69 75 ALA A O 1
ATOM 550 N N . LEU A 1 76 ? 9.350 -7.108 -8.035 1.00 96.38 76 LEU A N 1
ATOM 551 C CA . LEU A 1 76 ? 10.756 -6.695 -7.949 1.00 96.38 76 LEU A CA 1
ATOM 552 C C . LEU A 1 76 ? 11.609 -7.678 -7.141 1.00 96.38 76 LEU A C 1
ATOM 554 O O . LEU A 1 76 ? 12.784 -7.865 -7.433 1.00 96.38 76 LEU A O 1
ATOM 558 N N . HIS A 1 77 ? 11.037 -8.289 -6.102 1.00 95.38 77 HIS A N 1
ATOM 559 C CA . HIS A 1 77 ? 11.736 -9.292 -5.307 1.00 95.38 77 HIS A CA 1
ATOM 560 C C . HIS A 1 77 ? 11.886 -10.625 -6.048 1.00 95.38 77 HIS A C 1
ATOM 562 O O . HIS A 1 77 ? 12.975 -11.190 -6.063 1.00 95.38 77 HIS A O 1
ATOM 568 N N . THR A 1 78 ? 10.798 -11.115 -6.642 1.00 96.81 78 THR A N 1
ATOM 569 C CA . THR A 1 78 ? 10.725 -12.450 -7.256 1.00 96.81 78 THR A CA 1
ATOM 570 C C . THR A 1 78 ? 11.490 -12.498 -8.574 1.00 96.81 78 THR A C 1
ATOM 572 O O . THR A 1 78 ? 12.242 -13.434 -8.819 1.00 96.81 78 THR A O 1
ATOM 575 N N . PHE A 1 79 ? 11.346 -11.460 -9.397 1.00 94.94 79 PHE A N 1
ATOM 576 C CA . PHE A 1 79 ? 11.945 -11.372 -10.728 1.00 94.94 79 PHE A CA 1
ATOM 577 C C . PHE A 1 79 ? 13.171 -10.455 -10.764 1.00 94.94 79 PHE A C 1
ATOM 579 O O . PHE A 1 79 ? 13.507 -9.903 -11.807 1.00 94.94 79 PHE A O 1
ATOM 586 N N . ARG A 1 80 ? 13.867 -10.295 -9.629 1.00 94.38 80 ARG A N 1
ATOM 587 C CA . ARG A 1 80 ? 15.052 -9.428 -9.509 1.00 94.38 80 ARG A CA 1
ATOM 588 C C . ARG A 1 80 ? 16.112 -9.712 -10.580 1.00 94.38 80 ARG A C 1
ATOM 590 O O . ARG A 1 80 ? 16.794 -8.791 -10.997 1.00 94.38 80 ARG A O 1
ATOM 597 N N . ALA A 1 81 ? 16.262 -10.968 -11.001 1.00 93.81 81 ALA A N 1
ATOM 598 C CA . ALA A 1 81 ? 17.250 -11.371 -12.005 1.00 93.81 81 ALA A CA 1
ATOM 599 C C . ALA A 1 81 ? 16.970 -10.823 -13.420 1.00 93.81 81 ALA A C 1
ATOM 601 O O . ALA A 1 81 ? 17.897 -10.750 -14.214 1.00 93.81 81 ALA A O 1
ATOM 602 N N . LEU A 1 82 ? 15.724 -10.439 -13.721 1.00 93.81 82 LEU A N 1
ATOM 603 C CA . LEU A 1 82 ? 15.307 -9.904 -15.026 1.00 93.81 82 LEU A CA 1
ATOM 604 C C . LEU A 1 82 ? 15.309 -8.364 -15.066 1.00 93.81 82 LEU A C 1
ATOM 606 O O . LEU A 1 82 ? 15.006 -7.761 -16.091 1.00 93.81 82 LEU A O 1
ATOM 610 N N . LEU A 1 83 ? 15.611 -7.716 -13.941 1.00 94.12 83 LEU A N 1
ATOM 611 C CA . LEU A 1 83 ? 15.538 -6.269 -13.746 1.00 94.12 83 LEU A CA 1
ATOM 612 C C . LEU A 1 83 ? 16.926 -5.716 -13.424 1.00 94.12 83 LEU A C 1
ATOM 614 O O . LEU A 1 83 ? 17.781 -6.452 -12.933 1.00 94.12 83 LEU A O 1
ATOM 618 N N . ASP A 1 84 ? 17.131 -4.410 -13.605 1.00 94.56 84 ASP A N 1
ATOM 619 C CA . ASP A 1 84 ? 18.299 -3.726 -13.045 1.00 94.56 84 ASP A CA 1
ATOM 620 C C . ASP A 1 84 ? 18.342 -3.957 -11.516 1.00 94.56 84 ASP A C 1
ATOM 622 O O . ASP A 1 84 ? 17.466 -3.467 -10.783 1.00 94.56 84 ASP A O 1
ATOM 626 N N . PRO A 1 85 ? 19.351 -4.694 -11.006 1.00 91.94 85 PRO A N 1
ATOM 627 C CA . PRO A 1 85 ? 19.423 -5.052 -9.599 1.00 91.94 85 PRO A CA 1
ATOM 628 C C . PRO A 1 85 ? 19.598 -3.828 -8.697 1.00 91.94 85 PRO A C 1
ATOM 630 O O . PRO A 1 85 ? 19.033 -3.806 -7.602 1.00 91.94 85 PRO A O 1
ATOM 633 N N . ALA A 1 86 ? 20.332 -2.803 -9.143 1.00 93.50 86 ALA A N 1
ATOM 634 C CA . ALA A 1 86 ? 20.567 -1.598 -8.354 1.00 93.50 86 ALA A CA 1
ATOM 635 C C . ALA A 1 86 ? 19.273 -0.791 -8.202 1.00 93.50 86 ALA A C 1
ATOM 637 O O . ALA A 1 86 ? 18.912 -0.375 -7.095 1.00 93.50 86 ALA A O 1
ATOM 638 N N . TRP A 1 87 ? 18.526 -0.627 -9.296 1.00 94.75 87 TRP A N 1
ATOM 639 C CA . TRP A 1 87 ? 17.229 0.039 -9.256 1.00 94.75 87 TRP A CA 1
ATOM 640 C C . TRP A 1 87 ? 16.210 -0.729 -8.404 1.00 94.75 87 TRP A C 1
ATOM 642 O O . TRP A 1 87 ? 15.533 -0.116 -7.566 1.00 94.75 87 TRP A O 1
ATOM 652 N N . ALA A 1 88 ? 16.115 -2.054 -8.576 1.00 95.00 88 ALA A N 1
ATOM 653 C CA . ALA A 1 88 ? 15.177 -2.895 -7.837 1.00 95.00 88 ALA A CA 1
ATOM 654 C C . ALA A 1 88 ? 15.462 -2.861 -6.326 1.00 95.00 88 ALA A C 1
ATOM 656 O O . ALA A 1 88 ? 14.543 -2.660 -5.524 1.00 95.00 88 ALA A O 1
ATOM 657 N N . ASP A 1 89 ? 16.731 -2.979 -5.926 1.00 94.88 89 ASP A N 1
ATOM 658 C CA . ASP A 1 89 ? 17.137 -2.929 -4.519 1.00 94.88 89 ASP A CA 1
ATOM 659 C C . ASP A 1 89 ? 16.894 -1.551 -3.897 1.00 94.88 89 ASP A C 1
ATOM 661 O O . ASP A 1 89 ? 16.455 -1.470 -2.749 1.00 94.88 89 ASP A O 1
ATOM 665 N N . ALA A 1 90 ? 17.074 -0.471 -4.663 1.00 95.50 90 ALA A N 1
ATOM 666 C CA . ALA A 1 90 ? 16.761 0.881 -4.213 1.00 95.50 90 ALA A CA 1
ATOM 667 C C . ALA A 1 90 ? 15.248 1.168 -4.131 1.00 95.50 90 ALA A C 1
ATOM 669 O O . ALA A 1 90 ? 14.836 2.066 -3.400 1.00 95.50 90 ALA A O 1
ATOM 670 N N . MET A 1 91 ? 14.401 0.479 -4.905 1.00 95.69 91 MET A N 1
ATOM 671 C CA . MET A 1 91 ? 12.951 0.735 -4.943 1.00 95.69 91 MET A CA 1
ATOM 672 C C . MET A 1 91 ? 12.166 -0.073 -3.900 1.00 95.69 91 MET A C 1
ATOM 674 O O . MET A 1 91 ? 11.189 0.407 -3.319 1.00 95.69 91 MET A O 1
ATOM 678 N N . ARG A 1 92 ? 12.577 -1.317 -3.640 1.00 95.69 92 ARG A N 1
ATOM 679 C CA . ARG A 1 92 ? 11.890 -2.238 -2.718 1.00 95.69 92 ARG A CA 1
ATOM 680 C C . ARG A 1 92 ? 11.666 -1.692 -1.298 1.00 95.69 92 ARG A C 1
ATOM 682 O O . ARG A 1 92 ? 10.522 -1.795 -0.839 1.00 95.69 92 ARG A O 1
ATOM 689 N N . PRO A 1 93 ? 12.670 -1.133 -0.587 1.00 96.75 93 PRO A N 1
ATOM 690 C CA . PRO A 1 93 ? 12.463 -0.614 0.766 1.00 96.75 93 PRO A CA 1
ATOM 691 C C . PRO A 1 93 ? 11.512 0.585 0.778 1.00 96.75 93 PRO A C 1
ATOM 693 O O . PRO A 1 93 ? 10.727 0.730 1.712 1.00 96.75 93 PRO A O 1
ATOM 696 N N . GLU A 1 94 ? 11.507 1.391 -0.282 1.00 97.69 94 GLU A N 1
ATOM 697 C CA . GLU A 1 94 ? 10.604 2.531 -0.417 1.00 97.69 94 GLU A CA 1
ATOM 698 C C . GLU A 1 94 ? 9.144 2.090 -0.592 1.00 97.69 94 GLU A C 1
ATOM 700 O O . GLU A 1 94 ? 8.253 2.570 0.109 1.00 97.69 94 GLU A O 1
ATOM 705 N N . LEU A 1 95 ? 8.884 1.093 -1.444 1.00 95.81 95 LEU A N 1
ATOM 706 C CA . LEU A 1 95 ? 7.548 0.498 -1.582 1.00 95.81 95 LEU A CA 1
ATOM 707 C C . LEU A 1 95 ? 7.090 -0.214 -0.300 1.00 95.81 95 LEU A C 1
ATOM 709 O O . LEU A 1 95 ? 5.905 -0.178 0.055 1.00 95.81 95 LEU A O 1
ATOM 713 N N . ALA A 1 96 ? 8.017 -0.854 0.419 1.00 95.31 96 ALA A N 1
ATOM 714 C CA . ALA A 1 96 ? 7.736 -1.457 1.718 1.00 95.31 96 ALA A CA 1
ATOM 715 C C . ALA A 1 96 ? 7.350 -0.386 2.751 1.00 95.31 96 ALA A C 1
ATOM 717 O O . ALA A 1 96 ? 6.344 -0.543 3.443 1.00 95.31 96 ALA A O 1
ATOM 718 N N . TRP A 1 97 ? 8.083 0.729 2.793 1.00 95.38 97 TRP A N 1
ATOM 719 C CA . TRP A 1 97 ? 7.775 1.874 3.645 1.00 95.38 97 TRP A CA 1
ATOM 720 C C . TRP A 1 97 ? 6.396 2.475 3.331 1.00 95.38 97 TRP A C 1
ATOM 722 O O . TRP A 1 97 ? 5.578 2.610 4.247 1.00 95.38 97 TRP A O 1
ATOM 732 N N . VAL A 1 98 ? 6.082 2.754 2.058 1.00 92.94 98 VAL A N 1
ATOM 733 C CA . VAL A 1 98 ? 4.765 3.285 1.649 1.00 92.94 98 VAL A CA 1
ATOM 734 C C . VAL A 1 98 ? 3.646 2.325 2.050 1.00 92.94 98 VAL A C 1
ATOM 736 O O . VAL A 1 98 ? 2.688 2.710 2.721 1.00 92.94 98 VAL A O 1
ATOM 739 N N . SER A 1 99 ? 3.766 1.048 1.676 1.00 91.62 99 SER A N 1
ATOM 740 C CA . SER A 1 99 ? 2.715 0.064 1.950 1.00 91.62 99 SER A CA 1
ATOM 741 C C . SER A 1 99 ? 2.530 -0.217 3.445 1.00 91.62 99 SER A C 1
ATOM 743 O O . SER A 1 99 ? 1.402 -0.467 3.872 1.00 91.62 99 SER A O 1
ATOM 745 N N . GLY A 1 100 ? 3.604 -0.158 4.241 1.00 92.38 100 GLY A N 1
ATOM 746 C CA . GLY A 1 100 ? 3.566 -0.287 5.696 1.00 92.38 100 GLY A CA 1
ATOM 747 C C . GLY A 1 100 ? 2.874 0.900 6.357 1.00 92.38 100 GLY A C 1
ATOM 748 O O . GLY A 1 100 ? 1.956 0.705 7.153 1.00 92.38 100 GLY A O 1
ATOM 749 N N . THR A 1 101 ? 3.244 2.117 5.956 1.00 91.00 101 THR A N 1
ATOM 750 C CA . THR A 1 101 ? 2.670 3.364 6.482 1.00 91.00 101 THR A CA 1
ATOM 751 C C . THR A 1 101 ? 1.164 3.420 6.248 1.00 91.00 101 THR A C 1
ATOM 753 O O . THR A 1 101 ? 0.383 3.608 7.178 1.00 91.00 101 THR A O 1
ATOM 756 N N . LEU A 1 102 ? 0.735 3.126 5.020 1.00 86.06 102 LEU A N 1
ATOM 757 C CA . LEU A 1 102 ? -0.680 3.097 4.659 1.00 86.06 102 LEU A CA 1
ATOM 758 C C . LEU A 1 102 ? -1.455 1.957 5.339 1.00 86.06 102 LEU A C 1
ATOM 760 O O . LEU A 1 102 ? -2.686 1.992 5.372 1.00 86.06 102 LEU A O 1
ATOM 764 N N . ALA A 1 103 ? -0.788 0.888 5.786 1.00 88.75 103 ALA A N 1
ATOM 765 C CA . ALA A 1 103 ? -1.454 -0.285 6.356 1.00 88.75 103 ALA A CA 1
ATOM 766 C C . ALA A 1 103 ? -1.824 -0.103 7.831 1.00 88.75 103 ALA A C 1
ATOM 768 O O . ALA A 1 103 ? -2.731 -0.789 8.301 1.00 88.75 103 ALA A O 1
ATOM 769 N N . LEU A 1 104 ? -1.154 0.802 8.553 1.00 86.00 104 LEU A N 1
ATOM 770 C CA . LEU A 1 104 ? -1.361 0.996 9.987 1.00 86.00 104 LEU A CA 1
ATOM 771 C C . LEU A 1 104 ? -2.819 1.324 10.314 1.00 86.00 104 LEU A C 1
ATOM 773 O O . LEU A 1 104 ? -3.391 0.642 11.160 1.00 86.00 104 LEU A O 1
ATOM 777 N N . GLU A 1 105 ? -3.439 2.276 9.614 1.00 86.19 105 GLU A N 1
ATOM 778 C CA . GLU A 1 105 ? -4.834 2.663 9.869 1.00 86.19 105 GLU A CA 1
ATOM 779 C C . GLU A 1 105 ? -5.789 1.467 9.734 1.00 86.19 105 GLU A C 1
ATOM 781 O O . GLU A 1 105 ? -6.520 1.133 10.666 1.00 86.19 105 GLU A O 1
ATOM 786 N N . HIS A 1 106 ? -5.710 0.755 8.608 1.00 83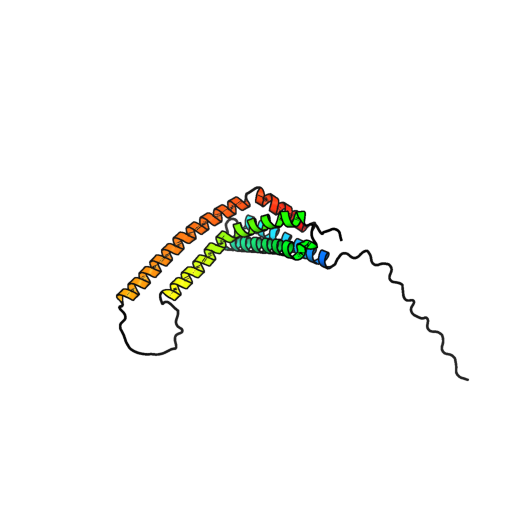.44 106 HIS A N 1
ATOM 787 C CA . HIS A 1 106 ? -6.573 -0.394 8.343 1.00 83.44 106 HIS A CA 1
ATOM 788 C C . HIS A 1 106 ? -6.285 -1.580 9.278 1.00 83.44 106 HIS A C 1
ATOM 790 O O . HIS A 1 106 ? -7.185 -2.333 9.641 1.00 83.44 106 HIS A O 1
ATOM 796 N N . SER A 1 107 ? -5.035 -1.742 9.723 1.00 88.44 107 SER A N 1
ATOM 797 C CA . SER A 1 107 ? -4.685 -2.768 10.708 1.00 88.44 107 SER A CA 1
ATOM 798 C C . SER A 1 107 ? -5.309 -2.503 12.079 1.00 88.44 107 SER A C 1
ATOM 800 O O . SER A 1 107 ? -5.603 -3.457 12.797 1.00 88.44 107 SER A O 1
ATOM 802 N N . GLN A 1 108 ? -5.516 -1.231 12.445 1.00 88.81 108 GLN A N 1
ATOM 803 C CA . GLN A 1 108 ? -6.204 -0.864 13.681 1.00 88.81 108 GLN A CA 1
ATOM 804 C C . GLN A 1 108 ? -7.698 -1.178 13.589 1.00 88.81 108 GLN A C 1
ATOM 806 O O . GLN A 1 108 ? -8.239 -1.779 14.509 1.00 88.81 108 GLN A O 1
ATOM 811 N N . GLU A 1 109 ? -8.340 -0.853 12.467 1.00 86.69 109 GLU A N 1
ATOM 812 C CA . GLU A 1 109 ? -9.748 -1.180 12.202 1.00 86.69 109 GLU A CA 1
ATOM 813 C C . GLU A 1 109 ? -10.001 -2.694 12.265 1.00 86.69 109 GLU A C 1
ATOM 815 O O . GLU A 1 109 ? -10.750 -3.164 13.118 1.00 86.69 109 GLU A O 1
ATOM 820 N N . ALA A 1 110 ? -9.253 -3.483 11.487 1.00 89.94 110 ALA A N 1
ATOM 821 C CA . ALA A 1 110 ? -9.376 -4.941 11.505 1.00 89.94 110 ALA A CA 1
ATOM 822 C C . ALA A 1 110 ? -9.064 -5.550 12.887 1.00 89.94 110 ALA A C 1
ATOM 824 O O . ALA A 1 110 ? -9.610 -6.589 13.270 1.00 89.94 110 ALA A O 1
ATOM 825 N N . ARG A 1 111 ? -8.165 -4.920 13.656 1.00 94.06 111 ARG A N 1
ATOM 826 C CA . ARG A 1 111 ? -7.857 -5.326 15.031 1.00 94.06 111 ARG A CA 1
ATOM 827 C C . ARG A 1 111 ? -9.025 -5.043 15.972 1.00 94.06 111 ARG A C 1
ATOM 829 O O . ARG A 1 111 ? -9.291 -5.896 16.815 1.00 94.06 111 ARG A O 1
ATOM 836 N N . LEU A 1 112 ? -9.696 -3.898 15.848 1.00 92.81 112 LEU A N 1
ATOM 837 C CA . LEU A 1 112 ? -10.867 -3.573 16.660 1.00 92.81 112 LEU A CA 1
ATOM 838 C C . LEU A 1 112 ? -11.976 -4.596 16.423 1.00 92.81 112 LEU A C 1
ATOM 840 O O . LEU A 1 112 ? -12.410 -5.231 17.381 1.00 92.81 112 LEU A O 1
ATOM 844 N N . ASP A 1 113 ? -12.333 -4.834 15.160 1.00 92.25 113 ASP A N 1
ATOM 845 C CA . ASP A 1 113 ? -13.379 -5.790 14.783 1.00 92.25 113 ASP A CA 1
ATOM 846 C C . ASP A 1 113 ? -13.081 -7.183 15.334 1.00 92.25 113 ASP A C 1
ATOM 848 O O . ASP A 1 113 ? -13.919 -7.813 15.984 1.00 92.25 113 ASP A O 1
ATOM 852 N N . ARG A 1 114 ? -11.840 -7.652 15.146 1.00 95.69 114 ARG A N 1
ATOM 853 C CA . ARG A 1 114 ? -11.402 -8.956 15.649 1.00 95.69 114 ARG A CA 1
ATOM 854 C C . ARG A 1 114 ? -11.478 -9.042 17.174 1.00 95.69 114 ARG A C 1
ATOM 856 O O . ARG A 1 114 ? -11.872 -10.088 17.690 1.00 95.69 114 ARG A O 1
ATOM 863 N N . LEU A 1 115 ? -11.071 -7.997 17.896 1.00 95.38 115 LEU A N 1
ATOM 864 C CA . LEU A 1 115 ? -11.055 -7.995 19.361 1.00 95.38 115 LEU A CA 1
ATOM 865 C C . LEU A 1 115 ? -12.460 -7.886 19.954 1.00 95.38 115 LEU A C 1
ATOM 867 O O . LEU A 1 115 ? -12.750 -8.608 20.902 1.00 95.38 115 LEU A O 1
ATOM 871 N N . LEU A 1 116 ? -13.337 -7.056 19.386 1.00 92.56 116 LEU A N 1
ATOM 872 C CA . LEU A 1 116 ? -14.733 -6.957 19.817 1.00 92.56 116 LEU A CA 1
ATOM 873 C C . LEU A 1 116 ? -15.477 -8.272 19.582 1.00 92.56 116 LEU A C 1
ATOM 875 O O . LEU A 1 116 ? -16.168 -8.765 20.471 1.00 92.56 116 LEU A O 1
ATOM 879 N N . LEU A 1 117 ? -15.264 -8.903 18.427 1.00 93.06 117 LEU A N 1
ATOM 880 C CA . LEU A 1 117 ? -15.842 -10.206 18.118 1.00 93.06 117 LEU A CA 1
ATOM 881 C C . LEU A 1 117 ? -15.282 -11.321 19.018 1.00 93.06 117 LEU A C 1
ATOM 883 O O . LEU A 1 117 ? -16.032 -12.197 19.450 1.00 93.06 117 LEU A O 1
ATOM 887 N N . ALA A 1 118 ? -13.990 -11.288 19.357 1.00 94.69 118 ALA A N 1
ATOM 888 C CA . ALA A 1 118 ? -13.414 -12.205 20.340 1.00 94.69 118 ALA A CA 1
ATOM 889 C C . ALA A 1 118 ? -14.001 -11.982 21.744 1.00 94.69 118 ALA A C 1
ATOM 891 O O . ALA A 1 118 ? -14.340 -12.947 22.424 1.00 94.69 118 ALA A O 1
ATOM 892 N N . LEU A 1 119 ? -14.174 -10.726 22.156 1.00 92.38 119 LEU A N 1
ATOM 893 C CA . LEU A 1 119 ? -14.745 -10.362 23.449 1.00 92.38 119 LEU A CA 1
ATOM 894 C C . LEU A 1 119 ? -16.208 -10.800 23.567 1.00 92.38 119 LEU A C 1
ATOM 896 O O . LEU A 1 119 ? -16.597 -11.357 24.589 1.00 92.38 119 LEU A O 1
ATOM 900 N N . HIS A 1 120 ? -16.990 -10.630 22.499 1.00 88.56 120 HIS A N 1
ATOM 901 C CA . HIS A 1 120 ? -18.372 -11.101 22.412 1.00 88.56 120 HIS A CA 1
ATOM 902 C C . HIS A 1 120 ? -18.457 -12.625 22.576 1.00 88.56 120 HIS A C 1
ATOM 904 O O . HIS A 1 120 ? -19.239 -13.120 23.385 1.00 88.56 120 HIS A O 1
ATOM 910 N N . ARG A 1 121 ? -17.587 -13.374 21.883 1.00 88.62 121 ARG A N 1
ATOM 911 C CA . ARG A 1 121 ? -17.505 -14.839 22.016 1.00 88.62 121 ARG A CA 1
ATOM 912 C C . ARG A 1 121 ? -17.128 -15.270 23.436 1.00 88.62 121 ARG A C 1
ATOM 914 O O . ARG A 1 121 ? -17.753 -16.170 23.985 1.00 88.62 121 ARG A O 1
ATOM 921 N N . LEU A 1 122 ? -16.133 -14.620 24.041 1.00 88.12 122 LEU A N 1
ATOM 922 C CA . LEU A 1 122 ? -15.649 -14.946 25.388 1.00 88.12 122 LEU A CA 1
ATOM 923 C C . LEU A 1 122 ? -16.637 -14.554 26.496 1.00 88.12 122 LEU A C 1
ATOM 925 O O . LEU A 1 122 ? -16.697 -15.225 27.521 1.00 88.12 122 LEU A O 1
ATOM 929 N N . SER A 1 123 ? -17.440 -13.507 26.289 1.00 84.19 123 SER A N 1
ATOM 930 C CA . SER A 1 123 ? -18.468 -13.068 27.241 1.00 84.19 123 SER A CA 1
ATOM 931 C C . SER A 1 123 ? -19.697 -13.992 27.281 1.00 84.19 123 SER A C 1
ATOM 933 O O . SER A 1 123 ? -20.628 -13.730 28.043 1.00 84.19 123 SER A O 1
ATOM 935 N N . GLY A 1 124 ? -19.733 -15.059 26.474 1.00 70.88 124 GLY A N 1
ATOM 936 C CA . GLY A 1 124 ? -20.841 -16.017 26.434 1.00 70.88 124 GLY A CA 1
ATOM 937 C C . GLY A 1 124 ? -22.027 -15.578 25.572 1.00 70.88 124 GLY A C 1
ATOM 938 O O . GLY A 1 124 ? -22.966 -16.347 25.390 1.00 70.88 124 GLY A O 1
ATOM 939 N N . SER A 1 125 ? -21.976 -14.389 24.971 1.00 56.47 125 SER A N 1
ATOM 940 C CA . SER A 1 125 ? -22.868 -14.000 23.884 1.00 56.47 125 SER A CA 1
ATOM 941 C C . SER A 1 125 ? -22.351 -14.625 22.592 1.00 56.47 125 SER A C 1
ATOM 943 O O . SER A 1 125 ? -21.697 -13.996 21.772 1.00 56.47 125 SER A O 1
ATOM 945 N N . THR A 1 126 ? -22.576 -15.920 22.438 1.00 49.75 126 THR A N 1
ATOM 946 C CA . THR A 1 126 ? -22.540 -16.535 21.112 1.00 49.75 126 THR A CA 1
ATOM 947 C C . THR A 1 126 ? -24.000 -16.584 20.679 1.00 49.75 126 THR A C 1
ATOM 949 O O . THR A 1 126 ? -24.810 -17.046 21.485 1.00 49.75 126 THR A O 1
ATOM 952 N N . PRO A 1 127 ? -24.403 -16.102 19.490 1.00 46.88 127 PRO A N 1
ATOM 953 C CA . PRO A 1 127 ? -25.731 -16.412 18.983 1.00 46.88 127 PRO A CA 1
ATOM 954 C C . PRO A 1 127 ? -25.782 -17.931 18.787 1.00 46.88 127 PRO A C 1
ATOM 956 O O . PRO A 1 127 ? -25.274 -18.468 17.806 1.00 46.88 127 PRO A O 1
ATOM 959 N N . VAL A 1 128 ? -26.288 -18.639 19.796 1.00 45.31 128 VAL A N 1
ATOM 960 C CA . VAL A 1 128 ? -26.512 -20.080 19.739 1.00 45.31 128 VAL A CA 1
ATOM 961 C C . VAL A 1 128 ? -27.680 -20.285 18.774 1.00 45.31 128 VAL A C 1
ATOM 963 O O . VAL A 1 128 ? -28.721 -19.647 18.960 1.00 45.31 128 VAL A O 1
ATOM 966 N N . PRO A 1 129 ? -27.537 -21.117 17.728 1.00 43.53 129 PRO A N 1
ATOM 967 C CA . PRO A 1 129 ? -28.655 -21.432 16.856 1.00 43.53 129 PRO A CA 1
ATOM 968 C C . PRO A 1 129 ? -29.775 -22.057 17.691 1.00 43.53 129 PRO A C 1
ATOM 970 O O . PRO A 1 129 ? -29.545 -22.946 18.513 1.00 43.53 129 PRO A O 1
ATOM 973 N N . VAL A 1 130 ? -30.990 -21.547 17.500 1.00 43.50 130 VAL A N 1
ATOM 974 C CA . VAL A 1 130 ? -32.204 -22.003 18.179 1.00 43.50 130 VAL A CA 1
ATOM 975 C C . VAL A 1 130 ? -32.478 -23.444 17.745 1.00 43.50 130 VAL A C 1
ATOM 977 O O . VAL A 1 130 ? -33.049 -23.675 16.684 1.00 43.50 130 VAL A O 1
ATOM 980 N N . GLY A 1 131 ? -32.011 -24.416 18.529 1.00 52.84 131 GLY A N 1
ATOM 981 C CA . GLY A 1 131 ? -32.214 -25.829 18.214 1.00 52.84 131 GLY A CA 1
ATOM 982 C C . GLY A 1 131 ? -31.237 -26.796 18.874 1.00 52.84 131 GLY A C 1
ATOM 983 O O . GLY A 1 131 ? -30.665 -27.626 18.181 1.00 52.84 131 GLY A O 1
ATOM 984 N N . ALA A 1 132 ? -31.039 -26.723 20.192 1.00 41.16 132 ALA A N 1
ATOM 985 C CA . ALA A 1 132 ? -30.541 -27.863 20.968 1.00 41.16 132 ALA A CA 1
ATOM 986 C C . ALA A 1 132 ? -30.973 -27.729 22.435 1.00 41.16 132 ALA A C 1
ATOM 988 O O . ALA A 1 132 ? -30.724 -26.727 23.099 1.00 41.16 132 ALA A O 1
ATOM 989 N N . VAL A 1 133 ? -31.692 -28.746 22.888 1.00 41.78 133 VAL A N 1
ATOM 990 C CA . VAL A 1 133 ? -32.504 -28.835 24.103 1.00 41.78 133 VAL A CA 1
ATOM 991 C C . VAL A 1 133 ? -31.683 -29.420 25.266 1.00 41.78 133 VAL 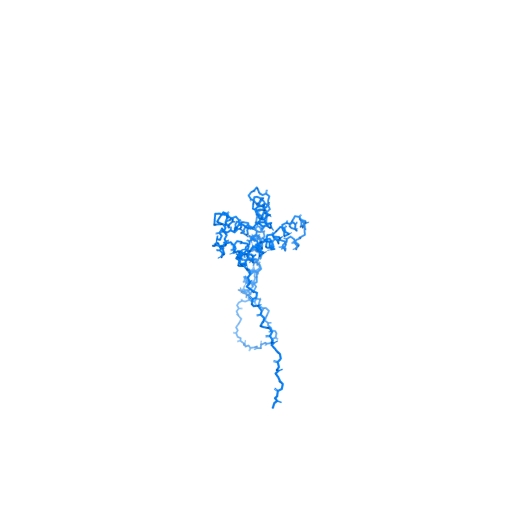A C 1
ATOM 993 O O . VAL A 1 133 ? -30.944 -30.374 25.071 1.00 41.78 133 VAL A O 1
ATOM 996 N N . VAL A 1 134 ? -31.872 -28.834 26.458 1.00 45.06 134 VAL A N 1
ATOM 997 C CA . VAL A 1 134 ? -31.900 -29.416 27.824 1.00 45.06 134 VAL A CA 1
ATOM 998 C C . VAL A 1 134 ? -30.756 -30.347 28.270 1.00 45.06 134 VAL A C 1
ATOM 1000 O O . VAL A 1 134 ? -30.677 -31.497 27.864 1.00 45.06 134 VAL A O 1
ATOM 1003 N N . HIS A 1 135 ? -30.021 -29.909 29.301 1.00 39.28 135 HIS A N 1
ATOM 1004 C CA . HIS A 1 135 ? -29.795 -30.716 30.508 1.00 39.28 135 HIS A CA 1
ATOM 1005 C C . HIS A 1 135 ? -29.578 -29.836 31.748 1.00 39.28 135 HIS A C 1
ATOM 1007 O O . HIS A 1 135 ? -29.081 -28.714 31.678 1.00 39.28 135 HIS A O 1
ATOM 1013 N N . ALA A 1 136 ? -30.056 -30.363 32.871 1.00 45.41 136 ALA A N 1
ATOM 1014 C CA . ALA A 1 136 ? -30.216 -29.729 34.167 1.00 45.41 136 ALA A CA 1
ATOM 1015 C C . ALA A 1 136 ? -28.900 -29.509 34.935 1.00 45.41 136 ALA A C 1
ATOM 1017 O O . ALA A 1 136 ? -27.957 -30.280 34.795 1.00 45.41 136 ALA A O 1
ATOM 1018 N N . GLY A 1 137 ? -28.935 -28.541 35.861 1.00 39.81 137 GLY A N 1
ATOM 1019 C CA . GLY A 1 137 ? -28.214 -28.635 37.136 1.00 39.81 137 GLY A CA 1
ATOM 1020 C C . GLY A 1 137 ? -27.010 -27.712 37.328 1.00 39.81 137 GLY A C 1
ATOM 1021 O O . GLY A 1 137 ? -25.884 -28.125 37.092 1.00 39.81 137 GLY A O 1
ATOM 1022 N N . ALA A 1 138 ? -27.271 -26.495 37.827 1.00 42.09 138 ALA A N 1
ATOM 1023 C CA . ALA A 1 138 ? -26.569 -25.788 38.920 1.00 42.09 138 ALA A CA 1
ATOM 1024 C C . ALA A 1 138 ? -26.694 -24.260 38.723 1.00 42.09 138 ALA A C 1
ATOM 1026 O O . ALA A 1 138 ? -26.321 -23.755 37.659 1.00 42.09 138 ALA A O 1
ATOM 1027 N N . PRO A 1 139 ? -27.179 -23.485 39.714 1.00 44.69 139 PRO A N 1
ATOM 1028 C CA . PRO A 1 139 ? -27.099 -22.034 39.648 1.00 44.69 139 PRO A CA 1
ATOM 1029 C C . PRO A 1 139 ? -25.642 -21.626 39.891 1.00 44.69 139 PRO A C 1
ATOM 1031 O O . PRO A 1 139 ? -25.203 -21.463 41.025 1.00 44.69 139 PRO A O 1
ATOM 1034 N N . ALA A 1 140 ? -24.872 -21.477 38.813 1.00 53.47 140 ALA A N 1
ATOM 1035 C CA . ALA A 1 140 ? -23.640 -20.699 38.869 1.00 53.47 140 ALA A CA 1
ATOM 1036 C C . ALA A 1 140 ? -23.996 -19.260 39.296 1.00 53.47 140 ALA A C 1
ATOM 1038 O O . ALA A 1 140 ? -25.046 -18.753 38.879 1.00 53.47 140 ALA A O 1
ATOM 1039 N N . PRO A 1 141 ? -23.168 -18.599 40.121 1.00 45.44 141 PRO A N 1
ATOM 1040 C CA . PRO A 1 141 ? -23.499 -17.310 40.712 1.00 45.44 141 PRO A CA 1
ATOM 1041 C C . PRO A 1 141 ? -23.808 -16.287 39.615 1.00 45.44 141 PRO A C 1
ATOM 1043 O O . PRO A 1 141 ? -22.950 -15.869 38.838 1.00 45.44 141 PRO A O 1
ATOM 1046 N N . VAL A 1 142 ? -25.072 -15.871 39.559 1.00 56.56 142 VAL A N 1
ATOM 1047 C CA . VAL A 1 142 ? -25.591 -14.858 38.626 1.00 56.56 142 VAL A CA 1
ATOM 1048 C C . VAL A 1 142 ? -24.794 -13.547 38.745 1.00 56.56 142 VAL A C 1
ATOM 1050 O O . VAL A 1 142 ? -24.620 -12.819 37.771 1.00 56.56 142 VAL A O 1
ATOM 1053 N N . THR A 1 143 ? -24.229 -13.294 39.928 1.00 57.16 143 THR A N 1
ATOM 1054 C CA . THR A 1 143 ? -23.319 -12.188 40.244 1.00 57.16 143 THR A CA 1
ATOM 1055 C C . THR A 1 143 ? -21.977 -12.265 39.513 1.00 57.16 143 THR A C 1
ATOM 1057 O O . THR A 1 143 ? -21.491 -11.244 39.031 1.00 57.16 143 THR A O 1
ATOM 1060 N N . GLU A 1 144 ? -21.385 -13.451 39.370 1.00 57.12 144 GLU A N 1
ATOM 1061 C CA . GLU A 1 144 ? -20.095 -13.643 38.694 1.00 57.12 144 GLU A CA 1
ATOM 1062 C C . GLU A 1 144 ? -20.252 -13.482 37.175 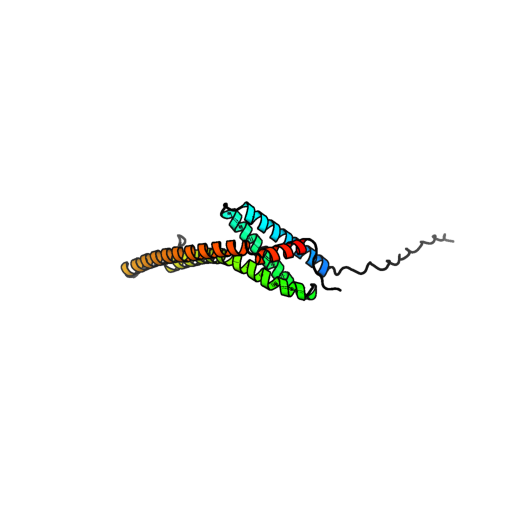1.00 57.12 144 GLU A C 1
ATOM 1064 O O . GLU A 1 144 ? -19.464 -12.795 36.527 1.00 57.12 144 GLU A O 1
ATOM 1069 N N . ARG A 1 145 ? -21.363 -13.986 36.618 1.00 58.94 145 ARG A N 1
ATOM 1070 C CA . ARG A 1 145 ? -21.724 -13.784 35.206 1.00 58.94 145 ARG A CA 1
ATOM 1071 C C . ARG A 1 145 ? -22.062 -12.318 34.898 1.00 58.94 145 ARG A C 1
ATOM 1073 O O . ARG A 1 145 ? -21.599 -11.800 33.888 1.00 58.94 145 ARG A O 1
ATOM 1080 N N . GLY A 1 146 ? -22.776 -11.626 35.790 1.00 61.28 146 GLY A N 1
ATOM 1081 C CA . GLY A 1 146 ? -23.041 -10.184 35.679 1.00 61.28 146 GLY A CA 1
ATOM 1082 C C . GLY A 1 146 ? -21.775 -9.319 35.773 1.00 61.28 146 GLY A C 1
ATOM 1083 O O . GLY A 1 146 ? -21.620 -8.348 35.029 1.00 61.28 146 GLY A O 1
ATOM 1084 N N . SER A 1 147 ? -20.824 -9.699 36.631 1.00 66.56 147 SER A N 1
ATOM 1085 C CA . SER A 1 147 ? -19.505 -9.057 36.722 1.00 66.56 147 SER A CA 1
ATOM 1086 C C . SER A 1 147 ? -18.691 -9.246 35.435 1.00 66.56 147 SER A C 1
ATOM 1088 O O . SER A 1 147 ? -18.128 -8.280 34.917 1.00 66.56 147 SER A O 1
ATOM 1090 N N . LEU A 1 148 ? -18.706 -10.453 34.853 1.00 68.31 148 LEU A N 1
ATOM 1091 C CA . LEU A 1 148 ? -18.053 -10.752 33.573 1.00 68.31 148 LEU A CA 1
ATOM 1092 C C . LEU A 1 148 ? -18.664 -9.966 32.405 1.00 68.31 148 LEU A C 1
ATOM 1094 O O . LEU A 1 148 ? -17.915 -9.439 31.585 1.00 68.31 148 LEU A O 1
ATOM 1098 N N . THR A 1 149 ? -19.991 -9.801 32.348 1.00 78.50 149 THR A N 1
ATOM 1099 C CA . THR A 1 149 ? -20.641 -9.000 31.293 1.00 78.50 149 THR A CA 1
ATOM 1100 C C . THR A 1 149 ? -20.347 -7.506 31.426 1.00 78.50 149 THR A C 1
ATOM 1102 O O . THR A 1 149 ? -20.103 -6.832 30.427 1.00 78.50 149 THR A O 1
ATOM 1105 N N . VAL A 1 150 ? -20.306 -6.972 32.654 1.00 83.50 150 VAL A N 1
ATOM 1106 C CA . VAL A 1 150 ? -19.920 -5.570 32.902 1.00 83.50 150 VAL A CA 1
ATOM 1107 C C . VAL A 1 150 ? -18.430 -5.359 32.613 1.00 83.50 150 VAL A C 1
ATOM 1109 O O . VAL A 1 150 ? -18.049 -4.329 32.055 1.00 83.50 150 VAL A O 1
ATOM 1112 N N . GLY A 1 151 ? -17.583 -6.334 32.951 1.00 87.69 151 GLY A N 1
ATOM 1113 C CA . GLY A 1 151 ? -16.160 -6.347 32.620 1.00 87.69 151 GLY A CA 1
ATOM 1114 C C . GLY A 1 151 ? -15.915 -6.371 31.112 1.00 87.69 151 GLY A C 1
ATOM 1115 O O . GLY A 1 151 ? -15.127 -5.568 30.616 1.00 87.69 151 GLY A O 1
ATOM 1116 N N . ALA A 1 152 ? -16.644 -7.212 30.373 1.00 87.81 152 ALA A N 1
ATOM 1117 C CA . ALA A 1 152 ? -16.593 -7.273 28.916 1.00 87.81 152 ALA A CA 1
ATOM 1118 C C . ALA A 1 152 ? -17.072 -5.962 28.274 1.00 87.81 152 ALA A C 1
ATOM 1120 O O . ALA A 1 152 ? -16.384 -5.422 27.415 1.00 87.81 152 ALA A O 1
ATOM 1121 N N . ALA A 1 153 ? -18.180 -5.379 28.738 1.00 88.19 153 ALA A N 1
ATOM 1122 C CA . ALA A 1 153 ? -18.650 -4.087 28.235 1.00 88.19 153 ALA A CA 1
ATOM 1123 C C . ALA A 1 153 ? -17.612 -2.968 28.454 1.00 88.19 153 ALA A C 1
ATOM 1125 O O . ALA A 1 153 ? -17.300 -2.206 27.538 1.00 88.19 153 ALA A O 1
ATOM 1126 N N . LYS A 1 154 ? -17.008 -2.903 29.650 1.00 90.56 154 LYS A N 1
ATOM 1127 C CA . LYS A 1 154 ? -15.944 -1.933 29.961 1.00 90.56 154 LYS A CA 1
ATOM 1128 C C . LYS A 1 154 ? -14.678 -2.171 29.136 1.00 90.56 154 LYS A C 1
ATOM 1130 O O . LYS A 1 154 ? -14.069 -1.207 28.673 1.00 90.56 154 LYS A O 1
ATOM 1135 N N . ALA A 1 155 ? -14.280 -3.427 28.937 1.00 93.31 155 ALA A N 1
ATOM 1136 C CA . ALA A 1 155 ? -13.138 -3.781 28.101 1.00 93.31 155 ALA A CA 1
ATOM 1137 C C . ALA A 1 155 ? -13.378 -3.406 26.631 1.00 93.31 155 ALA A C 1
ATOM 1139 O O . ALA A 1 155 ? -12.486 -2.834 26.010 1.00 93.31 155 ALA A O 1
ATOM 1140 N N . GLY A 1 156 ? -14.584 -3.644 26.106 1.00 93.19 156 GLY A N 1
ATOM 1141 C CA . GLY A 1 156 ? -14.993 -3.233 24.761 1.00 93.19 156 GLY A CA 1
ATOM 1142 C C . GLY A 1 156 ? -14.876 -1.722 24.574 1.00 93.19 156 GLY A C 1
ATOM 1143 O O . GLY A 1 156 ? -14.134 -1.269 23.705 1.00 93.19 156 GLY A O 1
ATOM 1144 N N . ALA A 1 157 ? -15.474 -0.942 25.479 1.00 94.75 157 ALA A N 1
ATOM 1145 C CA . ALA A 1 157 ? -15.391 0.519 25.445 1.00 94.75 157 ALA A CA 1
ATOM 1146 C C . ALA A 1 157 ? -13.941 1.041 25.546 1.00 94.75 157 ALA A C 1
ATOM 1148 O O . ALA A 1 157 ? -13.562 2.017 24.890 1.00 94.75 157 ALA A O 1
ATOM 1149 N N . LEU A 1 158 ? -13.093 0.392 26.355 1.00 96.06 158 LEU A N 1
ATOM 1150 C CA . LEU A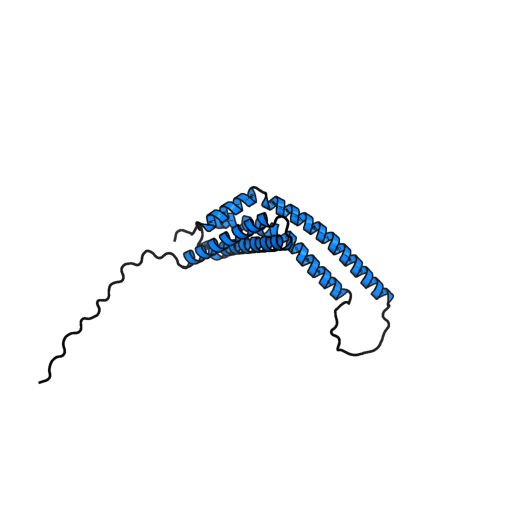 1 158 ? -11.677 0.750 26.455 1.00 96.06 158 LEU A CA 1
ATOM 1151 C C . LEU A 1 158 ? -10.916 0.443 25.157 1.00 96.06 158 LEU A C 1
ATOM 1153 O O . LEU A 1 158 ? -10.108 1.268 24.722 1.00 96.06 158 LEU A O 1
ATOM 1157 N N . LEU A 1 159 ? -11.161 -0.720 24.548 1.00 96.00 159 LEU A N 1
ATOM 1158 C CA . LEU A 1 159 ? -10.565 -1.121 23.274 1.00 96.00 159 LEU A CA 1
ATOM 1159 C C . LEU A 1 159 ? -10.961 -0.157 22.156 1.00 96.00 159 LEU A C 1
ATOM 1161 O O . LEU A 1 159 ? -10.076 0.355 21.473 1.00 96.00 159 LEU A O 1
ATOM 1165 N N . GLU A 1 160 ? -12.249 0.160 22.029 1.00 94.88 160 GLU A N 1
ATOM 1166 C CA . GLU A 1 160 ? -12.768 1.143 21.073 1.00 94.88 160 GLU A CA 1
ATOM 1167 C C . GLU A 1 160 ? -12.070 2.491 21.237 1.00 94.88 160 GLU A C 1
ATOM 1169 O O . GLU A 1 160 ? -11.504 3.018 20.278 1.00 94.88 160 GLU A O 1
ATOM 1174 N N . ARG A 1 161 ? -12.006 3.023 22.465 1.00 96.81 161 ARG A N 1
ATOM 1175 C CA . ARG A 1 161 ? -11.350 4.309 22.728 1.00 96.81 161 ARG A CA 1
ATOM 1176 C C . ARG A 1 161 ? -9.860 4.281 22.383 1.00 96.81 161 ARG A C 1
ATOM 1178 O O . ARG A 1 161 ? -9.350 5.215 21.762 1.00 96.81 161 ARG A O 1
ATOM 1185 N N . ARG A 1 162 ? -9.134 3.239 22.801 1.00 96.25 162 ARG A N 1
ATOM 1186 C CA . ARG A 1 162 ? -7.684 3.112 22.564 1.00 96.25 162 ARG A CA 1
ATOM 1187 C C . ARG A 1 162 ? -7.367 2.955 21.082 1.00 96.25 162 ARG A C 1
ATOM 1189 O O . ARG A 1 162 ? -6.451 3.616 20.593 1.00 96.25 162 ARG A O 1
ATOM 1196 N N . ILE A 1 163 ? -8.109 2.099 20.386 1.00 95.12 163 ILE A N 1
ATOM 1197 C CA . ILE A 1 163 ? -7.871 1.806 18.976 1.00 95.12 163 ILE A CA 1
ATOM 1198 C C . ILE A 1 163 ? -8.317 2.976 18.102 1.00 95.12 163 ILE A C 1
ATOM 1200 O O . ILE A 1 163 ? -7.586 3.326 17.183 1.00 95.12 163 ILE A O 1
ATOM 1204 N N . THR A 1 164 ? -9.413 3.664 18.436 1.00 93.44 164 THR A N 1
ATOM 1205 C CA . THR A 1 164 ? -9.821 4.899 17.742 1.00 93.44 164 THR A CA 1
ATOM 1206 C C . THR A 1 164 ? -8.720 5.956 17.812 1.00 93.44 164 THR A C 1
ATOM 1208 O O . THR A 1 164 ? -8.311 6.486 16.784 1.00 93.44 164 THR A O 1
ATOM 1211 N N . LEU A 1 165 ? -8.140 6.199 18.995 1.00 95.44 165 LEU A N 1
ATOM 1212 C CA . LEU A 1 165 ? -7.011 7.129 19.134 1.00 95.44 165 LEU A CA 1
ATOM 1213 C C . LEU A 1 165 ? -5.769 6.675 18.353 1.00 95.44 165 LEU A C 1
ATOM 1215 O O . LEU A 1 165 ? -5.080 7.499 17.752 1.00 95.44 165 LEU A O 1
ATOM 1219 N N . ALA A 1 166 ? -5.456 5.375 18.365 1.00 94.44 166 ALA A N 1
ATOM 1220 C CA . ALA A 1 166 ? -4.348 4.828 17.582 1.00 94.44 166 ALA A CA 1
ATOM 1221 C C . ALA A 1 166 ? -4.590 4.978 16.071 1.00 94.44 166 ALA A C 1
ATOM 1223 O O . ALA A 1 166 ? -3.662 5.316 15.339 1.00 94.44 166 ALA A O 1
ATOM 1224 N N . ARG A 1 167 ? -5.835 4.788 15.620 1.00 91.69 167 ARG A N 1
ATOM 1225 C CA . ARG A 1 167 ? -6.268 4.982 14.237 1.00 91.69 167 ARG A CA 1
ATOM 1226 C C . ARG A 1 167 ? -6.113 6.437 13.813 1.00 91.69 167 ARG A C 1
ATOM 1228 O O . ARG A 1 167 ? -5.489 6.670 12.789 1.00 91.69 167 ARG A O 1
ATOM 1235 N N . THR A 1 168 ? -6.590 7.405 14.600 1.00 93.06 168 THR A N 1
ATOM 1236 C CA . THR A 1 168 ? -6.437 8.836 14.277 1.00 93.06 168 THR A CA 1
ATOM 1237 C C . THR A 1 168 ? -4.966 9.224 14.138 1.00 93.06 168 THR A C 1
ATOM 1239 O O . THR A 1 168 ? -4.599 9.892 13.180 1.00 93.06 168 THR A O 1
ATOM 1242 N N . ARG A 1 169 ? -4.093 8.742 15.035 1.00 92.88 169 ARG A N 1
ATOM 1243 C CA . ARG A 1 169 ? -2.642 8.980 14.925 1.00 92.88 169 ARG A CA 1
ATOM 1244 C C . ARG A 1 169 ? -2.039 8.340 13.675 1.00 92.88 169 ARG A C 1
ATOM 1246 O O . ARG A 1 169 ? -1.245 8.978 12.995 1.00 92.88 169 ARG A O 1
ATOM 1253 N N . ALA A 1 170 ? -2.412 7.096 13.373 1.00 91.62 170 ALA A N 1
ATOM 1254 C CA . ALA A 1 170 ? -1.959 6.408 12.166 1.00 91.62 170 ALA A CA 1
ATOM 1255 C C . ALA A 1 170 ? -2.441 7.113 10.889 1.00 91.62 170 ALA A C 1
ATOM 1257 O O . ALA A 1 170 ? -1.689 7.198 9.924 1.00 91.62 170 ALA A O 1
ATOM 1258 N N . HIS A 1 171 ? -3.664 7.642 10.906 1.00 89.56 171 HIS A N 1
ATOM 1259 C CA . HIS A 1 171 ? -4.244 8.405 9.810 1.00 89.56 171 HIS A CA 1
ATOM 1260 C C . HIS A 1 171 ? -3.461 9.699 9.558 1.00 89.56 171 HIS A C 1
ATOM 1262 O O . HIS A 1 171 ? -3.006 9.926 8.440 1.00 89.56 171 HIS A O 1
ATOM 1268 N N . SER A 1 172 ? -3.208 10.503 10.597 1.00 91.00 172 SER A N 1
ATOM 1269 C CA . SER A 1 172 ? -2.381 11.712 10.477 1.00 91.00 172 SER A CA 1
ATOM 1270 C C . SER A 1 172 ? -0.969 11.398 9.978 1.00 91.00 172 SER A C 1
ATOM 1272 O O . SER A 1 172 ? -0.511 12.029 9.032 1.00 91.00 172 SER A O 1
ATOM 1274 N N . ALA A 1 173 ? -0.316 10.366 10.526 1.00 91.50 173 ALA A N 1
ATOM 1275 C CA . ALA A 1 173 ? 1.008 9.939 10.071 1.00 91.50 173 ALA A CA 1
ATOM 1276 C C . ALA A 1 173 ? 1.013 9.485 8.598 1.00 91.50 173 ALA A C 1
ATOM 1278 O O . ALA A 1 173 ? 1.977 9.727 7.873 1.00 91.50 173 ALA A O 1
ATOM 1279 N N . ALA A 1 174 ? -0.063 8.842 8.132 1.00 89.94 174 ALA A N 1
ATOM 1280 C CA . ALA A 1 174 ? -0.209 8.469 6.730 1.00 89.94 174 ALA A CA 1
ATOM 1281 C C . ALA A 1 174 ? -0.378 9.697 5.824 1.00 89.94 174 ALA A C 1
ATOM 1283 O O . ALA A 1 174 ? 0.250 9.751 4.769 1.00 89.94 174 ALA A O 1
ATOM 1284 N N . LEU A 1 175 ? -1.173 10.691 6.234 1.00 89.75 175 LEU A N 1
ATOM 1285 C CA . LEU A 1 175 ? -1.325 11.946 5.491 1.00 89.75 175 LEU A CA 1
ATOM 1286 C C . LEU A 1 175 ? -0.011 12.739 5.427 1.00 89.75 175 LEU A C 1
ATOM 1288 O O . LEU A 1 175 ? 0.367 13.197 4.351 1.00 89.75 175 LEU A O 1
ATOM 1292 N N . GLU A 1 176 ? 0.720 12.839 6.539 1.00 92.81 176 GLU A N 1
ATOM 1293 C CA . GLU A 1 176 ? 2.051 13.460 6.584 1.00 92.81 176 GLU A CA 1
ATOM 1294 C C . GLU A 1 176 ? 3.038 12.744 5.653 1.00 92.81 176 GLU A C 1
ATOM 1296 O O . GLU A 1 176 ? 3.746 13.383 4.873 1.00 92.81 176 GLU A O 1
ATOM 1301 N N . ALA A 1 177 ? 3.050 11.408 5.670 1.00 92.88 177 ALA A N 1
ATOM 1302 C CA . ALA A 1 177 ? 3.896 10.622 4.781 1.00 92.88 177 ALA A CA 1
ATOM 1303 C C . ALA A 1 177 ? 3.539 10.835 3.303 1.00 92.88 177 ALA A C 1
ATOM 1305 O O . ALA A 1 177 ? 4.448 11.002 2.490 1.00 92.88 177 ALA A O 1
ATOM 1306 N N . LEU A 1 178 ? 2.249 10.879 2.955 1.00 90.06 178 LEU A N 1
ATOM 1307 C CA . LEU A 1 178 ? 1.777 11.147 1.591 1.00 90.06 178 LEU A CA 1
ATOM 1308 C C . LEU A 1 178 ? 2.142 12.555 1.092 1.00 90.06 178 LEU A C 1
ATOM 1310 O O . LEU A 1 178 ? 2.285 12.741 -0.114 1.00 90.06 178 LEU A O 1
ATOM 1314 N N . GLY A 1 179 ? 2.305 13.526 1.994 1.00 93.06 179 GLY A N 1
ATOM 1315 C CA . GLY A 1 179 ? 2.778 14.877 1.674 1.00 93.06 179 GLY A CA 1
ATOM 1316 C C . GLY A 1 179 ? 4.303 15.039 1.681 1.00 93.06 179 GLY A C 1
ATOM 1317 O O . GLY A 1 179 ? 4.808 16.128 1.417 1.00 93.06 179 GLY A O 1
ATOM 1318 N N . SER A 1 180 ? 5.059 13.990 2.011 1.00 96.75 180 SER A N 1
ATOM 1319 C CA . SER A 1 180 ? 6.516 14.077 2.142 1.00 96.75 180 SER A CA 1
ATOM 1320 C C . SER A 1 180 ? 7.234 14.028 0.789 1.00 96.75 180 SER A C 1
ATOM 1322 O O . SER A 1 180 ? 6.836 13.299 -0.122 1.00 96.75 180 SER A O 1
ATOM 1324 N N . ALA A 1 181 ? 8.375 14.720 0.681 1.00 97.69 181 ALA A N 1
ATOM 1325 C CA . ALA A 1 181 ? 9.247 14.649 -0.499 1.00 97.69 181 ALA A CA 1
ATOM 1326 C C . ALA A 1 181 ? 9.676 13.207 -0.830 1.00 97.69 181 ALA A C 1
ATOM 1328 O O . ALA A 1 181 ? 9.784 12.835 -1.996 1.00 97.69 181 ALA A O 1
ATOM 1329 N N . ARG A 1 182 ? 9.852 12.369 0.202 1.00 97.25 182 ARG A N 1
ATOM 1330 C CA . ARG A 1 182 ? 10.151 10.942 0.052 1.00 97.25 182 ARG A CA 1
ATOM 1331 C C . ARG A 1 182 ? 9.046 10.213 -0.710 1.00 97.25 182 ARG A C 1
ATOM 1333 O O . ARG A 1 182 ? 9.341 9.472 -1.641 1.00 97.25 182 ARG A O 1
ATOM 1340 N N . PHE A 1 183 ? 7.782 10.434 -0.350 1.00 96.56 183 PHE A N 1
ATOM 1341 C CA . PHE A 1 183 ? 6.660 9.826 -1.064 1.00 96.56 183 PHE A CA 1
ATOM 1342 C C . PHE A 1 183 ? 6.568 10.315 -2.510 1.00 96.56 183 PHE A C 1
ATOM 1344 O O . PHE A 1 183 ? 6.354 9.504 -3.409 1.00 96.56 183 PHE A O 1
ATOM 1351 N N . HIS A 1 184 ? 6.776 11.611 -2.744 1.00 96.94 184 HIS A N 1
ATOM 1352 C CA . HIS A 1 184 ? 6.794 12.163 -4.097 1.00 96.94 184 HIS A CA 1
ATOM 1353 C C . HIS A 1 184 ? 7.874 11.512 -4.970 1.00 96.94 184 HIS A C 1
ATOM 1355 O O . HIS A 1 184 ? 7.550 11.029 -6.049 1.00 96.94 184 HIS A O 1
ATOM 1361 N N . ALA A 1 185 ? 9.099 11.345 -4.461 1.00 97.62 185 ALA A N 1
ATOM 1362 C CA . ALA A 1 185 ? 10.159 10.639 -5.182 1.00 97.62 185 ALA A CA 1
ATOM 1363 C C . ALA A 1 185 ? 9.778 9.187 -5.539 1.00 97.62 185 ALA A C 1
ATOM 1365 O O . ALA A 1 185 ? 10.106 8.696 -6.619 1.00 97.62 185 ALA A O 1
ATOM 1366 N N . VAL A 1 186 ? 9.053 8.489 -4.658 1.00 97.19 186 VAL A N 1
ATOM 1367 C CA . VAL A 1 186 ? 8.523 7.146 -4.949 1.00 97.19 186 VAL A CA 1
ATOM 1368 C C . VAL A 1 186 ? 7.460 7.198 -6.040 1.00 97.19 186 VAL A C 1
ATOM 1370 O O . VAL A 1 186 ? 7.508 6.393 -6.968 1.00 97.19 186 VAL A O 1
ATOM 1373 N N . ALA A 1 187 ? 6.516 8.134 -5.950 1.00 96.94 187 ALA A N 1
ATOM 1374 C CA . ALA A 1 187 ? 5.461 8.299 -6.943 1.00 96.94 187 ALA A CA 1
ATOM 1375 C C . ALA A 1 187 ? 6.033 8.624 -8.332 1.00 96.94 187 ALA A C 1
ATOM 1377 O O . ALA A 1 187 ? 5.573 8.046 -9.314 1.00 96.94 187 ALA A O 1
ATOM 1378 N N . ASP A 1 188 ? 7.072 9.456 -8.406 1.00 97.75 188 ASP A N 1
ATOM 1379 C CA . ASP A 1 188 ? 7.752 9.805 -9.656 1.00 97.75 188 ASP A CA 1
ATOM 1380 C C . ASP A 1 188 ? 8.476 8.595 -10.257 1.00 97.75 188 ASP A C 1
ATOM 1382 O O . ASP A 1 188 ? 8.345 8.313 -11.448 1.00 97.75 188 ASP A O 1
ATOM 1386 N N . ARG A 1 189 ? 9.165 7.793 -9.433 1.00 97.31 189 ARG A N 1
ATOM 1387 C CA . ARG A 1 189 ? 9.774 6.528 -9.887 1.00 97.31 189 ARG A CA 1
ATOM 1388 C C . ARG A 1 189 ? 8.730 5.527 -10.384 1.00 97.31 189 ARG A C 1
ATOM 1390 O O . ARG A 1 189 ? 8.985 4.823 -11.356 1.00 97.31 189 ARG A O 1
ATOM 1397 N N . VAL A 1 190 ? 7.558 5.460 -9.748 1.00 97.25 190 VAL A N 1
ATOM 1398 C CA . VAL A 1 190 ? 6.436 4.630 -10.225 1.00 97.25 190 VAL A CA 1
ATOM 1399 C C . VAL A 1 190 ? 5.840 5.193 -11.521 1.00 97.25 190 VAL A C 1
ATOM 1401 O O . VAL A 1 190 ? 5.448 4.418 -12.388 1.00 97.25 190 VAL A O 1
ATOM 1404 N N . ALA A 1 191 ? 5.799 6.515 -11.693 1.00 97.69 191 ALA A N 1
ATOM 1405 C CA . ALA A 1 191 ? 5.372 7.138 -12.942 1.00 97.69 191 ALA A CA 1
ATOM 1406 C C . ALA A 1 191 ? 6.315 6.805 -14.103 1.00 97.69 191 ALA A C 1
ATOM 1408 O O . ALA A 1 191 ? 5.840 6.455 -15.180 1.00 97.69 191 ALA A O 1
ATOM 1409 N N . LEU A 1 192 ? 7.630 6.821 -13.869 1.00 97.38 192 LEU A N 1
ATOM 1410 C CA . LEU A 1 192 ? 8.611 6.346 -14.848 1.00 97.38 192 LEU A CA 1
ATOM 1411 C C . LEU A 1 192 ? 8.411 4.859 -15.164 1.00 97.38 192 LEU A C 1
ATOM 1413 O O . LEU A 1 192 ? 8.362 4.501 -16.336 1.00 97.38 192 LEU A O 1
ATOM 1417 N N . LEU A 1 193 ? 8.178 4.029 -14.139 1.00 95.12 193 LEU A N 1
ATOM 1418 C CA . LEU A 1 193 ? 7.918 2.593 -14.297 1.00 95.12 193 LEU A CA 1
ATOM 1419 C C . LEU A 1 193 ? 6.686 2.282 -15.167 1.00 95.12 193 LEU A C 1
ATOM 1421 O O . LEU A 1 193 ? 6.616 1.217 -15.776 1.00 95.12 193 LEU A O 1
ATOM 1425 N N . ALA A 1 194 ? 5.698 3.180 -15.216 1.00 94.94 194 ALA A N 1
ATOM 1426 C CA . ALA A 1 194 ? 4.516 3.016 -16.063 1.00 94.94 194 ALA A CA 1
ATOM 1427 C C . ALA A 1 194 ? 4.831 3.158 -17.564 1.00 94.94 194 ALA A C 1
ATOM 1429 O O . ALA A 1 194 ? 4.096 2.615 -18.390 1.00 94.94 194 ALA A O 1
ATOM 1430 N N . SER A 1 195 ? 5.920 3.848 -17.906 1.00 93.81 195 SER A N 1
ATOM 1431 C CA . SER A 1 195 ? 6.366 4.068 -19.283 1.00 93.81 195 SER A CA 1
ATOM 1432 C C . SER A 1 195 ? 7.505 3.126 -19.663 1.00 93.81 195 SER A C 1
ATOM 1434 O O . SER A 1 195 ? 7.434 2.460 -20.695 1.00 93.81 195 SER A O 1
ATOM 1436 N N . ASP A 1 196 ? 8.526 3.041 -18.810 1.00 92.94 196 ASP A N 1
ATOM 1437 C CA . ASP A 1 196 ? 9.766 2.321 -19.073 1.00 92.94 196 ASP A CA 1
ATOM 1438 C C . ASP A 1 196 ? 10.156 1.435 -17.885 1.00 92.94 196 ASP A C 1
ATOM 1440 O O . ASP A 1 196 ? 10.140 1.863 -16.728 1.00 92.94 196 ASP A O 1
ATOM 1444 N N . VAL A 1 197 ? 10.481 0.176 -18.174 1.00 94.38 197 VAL A N 1
ATOM 1445 C CA . VAL A 1 197 ? 10.818 -0.827 -17.161 1.00 94.38 197 VAL A CA 1
ATOM 1446 C C . VAL A 1 197 ? 12.305 -1.137 -17.293 1.00 94.38 197 VAL A C 1
ATOM 1448 O O . VAL A 1 197 ? 12.714 -1.611 -18.350 1.00 94.38 197 VAL A O 1
ATOM 1451 N N . PRO A 1 198 ? 13.115 -0.922 -16.239 1.00 92.75 198 PRO A N 1
ATOM 1452 C CA . PRO A 1 198 ? 14.554 -1.146 -16.301 1.00 92.75 198 PRO A CA 1
ATOM 1453 C C . PRO A 1 198 ? 14.853 -2.648 -16.254 1.00 92.75 198 PRO A C 1
ATOM 1455 O O . PRO A 1 198 ? 15.078 -3.225 -15.187 1.00 92.75 198 PRO A O 1
ATOM 1458 N N . LEU A 1 199 ? 14.794 -3.288 -17.420 1.00 91.44 199 LEU A N 1
ATOM 1459 C CA . LEU A 1 199 ? 15.183 -4.680 -17.616 1.00 91.44 199 LEU A CA 1
ATOM 1460 C C . LEU A 1 199 ? 16.711 -4.804 -17.583 1.00 91.44 199 LEU A C 1
ATOM 1462 O O . LEU A 1 199 ? 17.432 -3.890 -17.990 1.00 91.44 199 LEU A O 1
ATOM 1466 N N . ALA A 1 200 ? 17.210 -5.933 -17.083 1.00 88.50 200 ALA A N 1
ATOM 1467 C CA . ALA A 1 200 ? 18.631 -6.240 -17.186 1.00 88.50 200 ALA A CA 1
ATOM 1468 C C . ALA A 1 200 ? 19.019 -6.404 -18.671 1.00 88.50 200 ALA A C 1
ATOM 1470 O O . ALA A 1 200 ? 18.207 -6.910 -19.449 1.00 88.50 200 ALA A O 1
ATOM 1471 N N . PRO A 1 201 ? 20.232 -5.995 -19.088 1.00 75.56 201 PRO A N 1
ATOM 1472 C CA . PRO A 1 201 ? 20.716 -6.325 -20.423 1.00 75.56 201 PRO A CA 1
ATOM 1473 C C . PRO A 1 201 ? 20.790 -7.854 -20.554 1.00 75.56 201 PRO A C 1
ATOM 1475 O O . PRO A 1 201 ? 21.453 -8.504 -19.742 1.00 75.56 201 PRO A O 1
ATOM 1478 N N . GLY A 1 202 ? 20.047 -8.394 -21.524 1.00 59.69 202 GLY A N 1
ATOM 1479 C CA . GLY A 1 202 ? 20.045 -9.815 -21.882 1.00 59.69 202 GLY A CA 1
ATOM 1480 C C . GLY A 1 202 ? 21.301 -10.251 -22.620 1.00 59.69 202 GLY A C 1
ATOM 1481 O O . GLY A 1 202 ? 21.970 -9.380 -23.224 1.00 59.69 202 GLY A O 1
#

InterPro domains:
  IPR007899 CHAD domain [PF05235] (37-194)
  IPR007899 CHAD domain [PS51708] (23-202)
  IPR038186 CHAD domain superfamily [G3DSA:1.40.20.10] (21-202)

Organism: NCBI:txid2340725